Protein AF-A0A2E0BTC6-F1 (afdb_monomer)

Structure (mmCIF, N/CA/C/O backbone):
data_AF-A0A2E0BTC6-F1
#
_entry.id   AF-A0A2E0BTC6-F1
#
loop_
_atom_site.group_PDB
_atom_site.id
_atom_site.type_symbol
_atom_site.label_atom_id
_atom_site.label_alt_id
_atom_site.label_comp_id
_atom_site.label_asym_id
_atom_site.label_entity_id
_atom_site.label_seq_id
_atom_site.pdbx_PDB_ins_code
_atom_site.Cartn_x
_atom_site.Cartn_y
_atom_site.Cartn_z
_atom_site.occupancy
_atom_site.B_iso_or_equiv
_atom_site.auth_seq_id
_atom_site.auth_comp_id
_atom_site.auth_asym_id
_atom_site.auth_atom_id
_atom_site.pdbx_PDB_model_num
ATOM 1 N N . GLY A 1 1 ? 18.845 6.637 -4.103 1.00 90.00 1 GLY A N 1
ATOM 2 C CA . GLY A 1 1 ? 18.199 6.747 -2.781 1.00 90.00 1 GLY A CA 1
ATOM 3 C C . GLY A 1 1 ? 16.803 6.181 -2.890 1.00 90.00 1 GLY A C 1
ATOM 4 O O . GLY A 1 1 ? 16.571 5.356 -3.768 1.00 90.00 1 GLY A O 1
ATOM 5 N N . GLY A 1 2 ? 15.877 6.631 -2.054 1.00 92.19 2 GLY A N 1
ATOM 6 C CA . GLY A 1 2 ? 14.457 6.337 -2.220 1.00 92.19 2 GLY A CA 1
ATOM 7 C C . GLY A 1 2 ? 13.602 7.537 -1.851 1.00 92.19 2 GLY A C 1
ATOM 8 O O . GLY A 1 2 ? 14.108 8.525 -1.318 1.00 92.19 2 GLY A O 1
ATOM 9 N N . ASN A 1 3 ? 12.318 7.461 -2.175 1.00 94.25 3 ASN A N 1
ATOM 10 C CA . ASN A 1 3 ? 11.337 8.439 -1.723 1.00 94.25 3 ASN A CA 1
ATOM 11 C C . ASN A 1 3 ? 11.086 8.293 -0.199 1.00 94.25 3 ASN A C 1
ATOM 13 O O . ASN A 1 3 ? 11.520 7.304 0.390 1.00 94.25 3 ASN A O 1
ATOM 17 N N . PRO A 1 4 ? 10.373 9.230 0.457 1.00 94.19 4 PRO A N 1
ATOM 18 C CA . PRO A 1 4 ? 10.188 9.211 1.914 1.00 94.19 4 PRO A CA 1
ATOM 19 C C . PRO A 1 4 ? 9.576 7.925 2.484 1.00 94.19 4 PRO A C 1
ATOM 21 O O . PRO A 1 4 ? 9.898 7.542 3.603 1.00 94.19 4 PRO A O 1
ATOM 24 N N . CYS A 1 5 ? 8.712 7.255 1.719 1.00 93.69 5 CYS A N 1
ATOM 25 C CA . CYS A 1 5 ? 8.085 5.996 2.121 1.00 93.69 5 CYS A CA 1
ATOM 26 C C . CYS A 1 5 ? 8.913 4.758 1.718 1.00 93.69 5 CYS A C 1
ATOM 28 O O . CYS A 1 5 ? 8.607 3.659 2.171 1.00 93.69 5 CYS A O 1
ATOM 30 N N . LEU A 1 6 ? 9.995 4.934 0.953 1.00 94.25 6 LEU A N 1
ATOM 31 C CA . LEU A 1 6 ? 10.968 3.909 0.563 1.00 94.25 6 LEU A CA 1
ATOM 32 C C . LEU A 1 6 ? 10.426 2.772 -0.335 1.00 94.25 6 LEU A C 1
ATOM 34 O O . LEU A 1 6 ? 11.062 1.734 -0.456 1.00 94.25 6 LEU A O 1
ATOM 38 N N . GLU A 1 7 ? 9.299 2.957 -1.026 1.00 95.25 7 GLU A N 1
ATOM 39 C CA . GLU A 1 7 ? 8.738 1.997 -1.997 1.00 95.25 7 GLU A CA 1
ATOM 40 C C . GLU A 1 7 ? 9.321 2.123 -3.418 1.00 95.25 7 GLU A C 1
ATOM 42 O O . GLU A 1 7 ? 9.131 1.230 -4.251 1.00 95.25 7 GLU A O 1
ATOM 47 N N . GLN A 1 8 ? 10.036 3.215 -3.725 1.00 96.38 8 GLN A N 1
ATOM 48 C CA . GLN A 1 8 ? 10.730 3.401 -5.003 1.00 96.38 8 GLN A CA 1
ATOM 49 C C . GLN A 1 8 ? 12.216 3.697 -4.831 1.00 96.38 8 GLN A C 1
ATOM 51 O O . GLN A 1 8 ? 12.627 4.523 -4.018 1.00 96.38 8 GLN A O 1
ATOM 56 N N . SER A 1 9 ? 13.054 3.008 -5.610 1.00 96.00 9 SER A N 1
ATOM 57 C CA . SER A 1 9 ? 14.480 3.327 -5.729 1.00 96.00 9 SER A CA 1
ATOM 58 C C . SER A 1 9 ? 14.645 4.451 -6.741 1.00 96.00 9 SER A C 1
ATOM 60 O O . SER A 1 9 ? 14.507 4.214 -7.936 1.00 96.00 9 SER A O 1
ATOM 62 N N . LEU A 1 10 ? 14.941 5.656 -6.261 1.00 96.50 10 LEU A N 1
ATOM 63 C CA . LEU A 1 10 ? 14.961 6.861 -7.084 1.00 96.50 10 LEU A CA 1
ATOM 64 C C . LEU A 1 10 ? 16.371 7.419 -7.265 1.00 96.50 10 LEU A C 1
ATOM 66 O O . LEU A 1 10 ? 17.206 7.410 -6.344 1.00 96.50 10 LEU A O 1
ATOM 70 N N . GLU A 1 11 ? 16.607 7.943 -8.461 1.00 95.31 11 GLU A N 1
ATOM 71 C CA . GLU A 1 11 ? 17.716 8.843 -8.748 1.00 95.31 11 GLU A CA 1
ATOM 72 C C . GLU A 1 11 ? 17.445 10.257 -8.225 1.00 95.31 11 GLU A C 1
ATOM 74 O O . GLU A 1 11 ? 16.318 10.631 -7.898 1.00 95.31 11 GLU A O 1
ATOM 79 N N . SER A 1 12 ? 18.502 11.067 -8.140 1.00 95.56 12 SER A N 1
ATOM 80 C CA . SER A 1 12 ? 18.344 12.481 -7.802 1.00 95.56 12 SER A CA 1
ATOM 81 C C . SER A 1 12 ? 17.411 13.153 -8.810 1.00 95.56 12 SER A C 1
ATOM 83 O O . SER A 1 12 ? 17.584 12.972 -10.014 1.00 95.56 12 SER A O 1
ATOM 85 N N . TYR A 1 13 ? 16.466 13.954 -8.313 1.00 94.75 13 TYR A N 1
ATOM 86 C CA . TYR A 1 13 ? 15.448 14.665 -9.103 1.00 94.75 13 TYR A CA 1
ATOM 87 C C . TYR A 1 13 ? 14.409 13.781 -9.811 1.00 94.75 13 TYR A C 1
ATOM 89 O O . TYR A 1 13 ? 13.564 14.318 -10.529 1.00 94.75 13 TYR A O 1
ATOM 97 N N . GLU A 1 14 ? 14.428 12.460 -9.610 1.00 96.75 14 GLU A N 1
ATOM 98 C CA . GLU A 1 14 ? 13.389 11.561 -10.117 1.00 96.75 14 GLU A CA 1
ATOM 99 C C . GLU A 1 14 ? 12.118 11.673 -9.264 1.00 96.75 14 GLU A C 1
ATOM 101 O O . GLU A 1 14 ? 12.188 11.785 -8.038 1.00 96.75 14 GLU A O 1
ATOM 106 N N . LEU A 1 15 ? 10.951 11.642 -9.910 1.00 95.12 15 LEU A N 1
ATOM 107 C CA . LEU A 1 15 ? 9.665 11.656 -9.220 1.00 95.12 15 LEU A CA 1
ATOM 108 C C . LEU A 1 15 ? 9.116 10.245 -9.066 1.00 95.12 15 LEU A C 1
ATOM 110 O O . LEU A 1 15 ? 9.275 9.393 -9.937 1.00 95.12 15 LEU A O 1
ATOM 114 N N . CYS A 1 16 ? 8.416 10.036 -7.956 1.00 94.69 16 CYS A N 1
ATOM 115 C CA . CYS A 1 16 ? 7.669 8.815 -7.725 1.00 94.69 16 CYS A CA 1
ATOM 116 C C . CYS A 1 16 ? 6.400 8.806 -8.593 1.00 94.69 16 CYS A C 1
ATOM 118 O O . CYS A 1 16 ? 5.655 9.788 -8.605 1.00 94.69 16 CYS A O 1
ATOM 120 N N . CYS A 1 17 ? 6.139 7.703 -9.296 1.00 96.50 17 CYS A N 1
ATOM 121 C CA . CYS A 1 17 ? 4.907 7.493 -10.062 1.00 96.50 17 CYS A CA 1
ATOM 122 C C . CYS A 1 17 ? 4.292 6.158 -9.650 1.00 96.50 17 CYS A C 1
ATOM 124 O O . CYS A 1 17 ? 4.893 5.108 -9.877 1.00 96.50 17 CYS A O 1
ATOM 126 N N . LEU A 1 18 ? 3.125 6.203 -9.008 1.00 95.81 18 LEU A N 1
ATOM 127 C CA . LEU A 1 18 ? 2.490 5.042 -8.395 1.00 95.81 18 LEU A CA 1
ATOM 128 C C . LEU A 1 18 ? 1.057 4.883 -8.872 1.00 95.81 18 LEU A C 1
ATOM 130 O O . LEU A 1 18 ? 0.331 5.860 -9.053 1.00 95.81 18 LEU A O 1
ATOM 134 N N . VAL A 1 19 ? 0.650 3.629 -8.966 1.00 96.31 19 VAL A N 1
ATOM 135 C CA . VAL A 1 19 ? -0.739 3.201 -9.090 1.00 96.31 19 VAL A CA 1
ATOM 136 C C . VAL A 1 19 ? -0.936 2.034 -8.136 1.00 96.31 19 VAL A C 1
ATOM 138 O O . VAL A 1 19 ? 0.015 1.316 -7.843 1.00 96.31 19 VAL A O 1
ATOM 141 N N . GLU A 1 20 ? -2.133 1.864 -7.602 1.00 95.94 20 GLU A N 1
ATOM 142 C CA . GLU A 1 20 ? -2.401 0.861 -6.579 1.00 95.94 20 GLU A CA 1
ATOM 143 C C . GLU A 1 20 ? -3.497 -0.091 -7.031 1.00 95.94 20 GLU A C 1
ATOM 145 O O . GLU A 1 20 ? -4.479 0.326 -7.642 1.00 95.94 20 GLU A O 1
ATOM 150 N N . THR A 1 21 ? -3.293 -1.374 -6.752 1.00 97.25 21 THR A N 1
ATOM 151 C CA . THR A 1 21 ? -4.174 -2.467 -7.154 1.00 97.25 21 THR A CA 1
ATOM 152 C C . THR A 1 21 ? -4.469 -3.365 -5.956 1.00 97.25 21 THR A C 1
ATOM 154 O O . THR A 1 21 ? -3.660 -3.475 -5.032 1.00 97.25 21 THR A O 1
ATOM 157 N N . PHE A 1 22 ? -5.645 -3.989 -5.970 1.00 97.62 22 PHE A N 1
ATOM 158 C CA . PHE A 1 22 ? -6.189 -4.755 -4.848 1.00 97.62 22 PHE A CA 1
ATOM 159 C C . PHE A 1 22 ? -6.549 -6.166 -5.330 1.00 97.62 22 PHE A C 1
ATOM 161 O O . PHE A 1 22 ? -7.704 -6.395 -5.685 1.00 97.62 22 PHE A O 1
ATOM 168 N N . PRO A 1 23 ? -5.580 -7.096 -5.428 1.00 97.50 23 PRO A N 1
ATOM 169 C CA . PRO A 1 23 ? -5.811 -8.429 -5.987 1.00 97.50 23 PRO A CA 1
ATOM 170 C C . PRO A 1 23 ? -6.948 -9.195 -5.296 1.00 97.50 23 PRO A C 1
ATOM 172 O O . PRO A 1 23 ? -7.698 -9.877 -5.977 1.00 97.50 23 PRO A O 1
ATOM 175 N N . ASP A 1 24 ? -7.155 -9.018 -3.986 1.00 96.44 24 ASP A N 1
ATOM 176 C CA . ASP A 1 24 ? -8.218 -9.727 -3.247 1.00 96.44 24 ASP A CA 1
ATOM 177 C C . ASP A 1 24 ? -9.636 -9.347 -3.708 1.00 96.44 24 ASP A C 1
ATOM 179 O O . ASP A 1 24 ? -10.566 -10.137 -3.589 1.00 96.44 24 ASP A O 1
ATOM 183 N N . ASN A 1 25 ? -9.791 -8.167 -4.316 1.00 96.12 25 ASN A N 1
ATOM 184 C CA . ASN A 1 25 ? -11.068 -7.667 -4.826 1.00 96.12 25 ASN A CA 1
ATOM 185 C C . ASN A 1 25 ? -11.400 -8.174 -6.246 1.00 96.12 25 ASN A C 1
ATOM 187 O O . ASN A 1 25 ? -12.263 -7.591 -6.901 1.00 96.12 25 ASN A O 1
ATOM 191 N N . HIS A 1 26 ? -10.698 -9.195 -6.744 1.00 97.88 26 HIS A N 1
ATOM 192 C CA . HIS A 1 26 ? -10.924 -9.783 -8.068 1.00 97.88 26 HIS A CA 1
ATOM 193 C C . HIS A 1 26 ? -11.383 -11.234 -7.930 1.00 97.88 26 HIS A C 1
ATOM 195 O O . HIS A 1 26 ? -10.970 -11.936 -7.004 1.00 97.88 26 HIS A O 1
ATOM 201 N N . ASP A 1 27 ? -12.221 -11.688 -8.862 1.00 96.81 27 ASP A N 1
ATOM 202 C CA . ASP A 1 27 ? -12.766 -13.051 -8.854 1.00 96.81 27 ASP A CA 1
ATOM 203 C C . ASP A 1 27 ? -11.679 -14.090 -9.180 1.00 96.81 27 ASP A C 1
ATOM 205 O O . ASP A 1 27 ? -11.526 -15.095 -8.476 1.00 96.81 27 ASP A O 1
ATOM 209 N N . ASP A 1 28 ? -10.873 -13.808 -10.203 1.00 98.19 28 ASP A N 1
ATOM 210 C CA . ASP A 1 28 ? -9.787 -14.651 -10.696 1.00 98.19 28 ASP A CA 1
ATOM 211 C C . ASP A 1 28 ? -8.608 -13.816 -11.235 1.00 98.19 28 ASP A C 1
ATOM 213 O O . ASP A 1 28 ? -8.639 -12.580 -11.274 1.00 98.19 28 ASP A O 1
ATOM 217 N N . PHE A 1 29 ? -7.540 -14.508 -11.643 1.00 98.56 29 PHE A N 1
ATOM 218 C CA . PHE A 1 29 ? -6.340 -13.860 -12.162 1.00 98.56 29 PHE A CA 1
ATOM 219 C C . PHE A 1 29 ? -6.582 -13.138 -13.496 1.00 98.56 29 PHE A C 1
ATOM 221 O O . PHE A 1 29 ? -5.939 -12.125 -13.757 1.00 98.56 29 PHE A O 1
ATOM 228 N N . GLU A 1 30 ? -7.503 -13.604 -14.345 1.00 98.56 30 GLU A N 1
ATOM 229 C CA . GLU A 1 30 ? -7.778 -12.956 -15.635 1.00 98.56 30 GLU A CA 1
ATOM 230 C C . GLU A 1 30 ? -8.424 -11.580 -15.434 1.00 98.56 30 GLU A C 1
ATOM 232 O O . GLU A 1 30 ? -8.095 -10.614 -16.136 1.00 98.56 30 GLU A O 1
ATOM 237 N N . ASP A 1 31 ? -9.318 -11.468 -14.451 1.00 98.56 31 ASP A N 1
ATOM 238 C CA . ASP A 1 31 ? -9.889 -10.192 -14.040 1.00 98.56 31 ASP A CA 1
ATOM 239 C C . ASP A 1 31 ? -8.825 -9.273 -13.421 1.00 98.56 31 ASP A C 1
ATOM 241 O O . ASP A 1 31 ? -8.723 -8.097 -13.789 1.00 98.56 31 ASP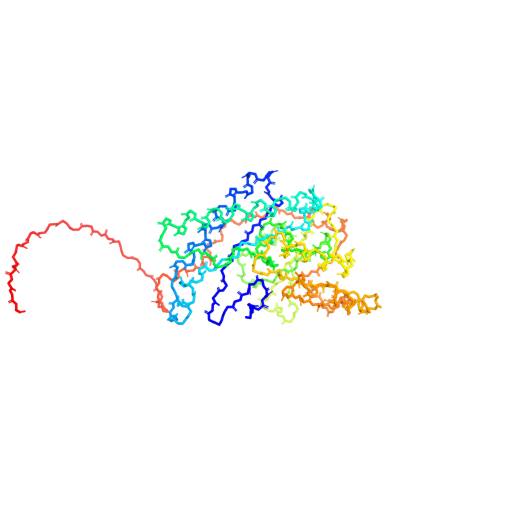 A O 1
ATOM 245 N N . TYR A 1 32 ? -7.941 -9.816 -12.579 1.00 98.62 32 TYR A N 1
ATOM 246 C CA . TYR A 1 32 ? -6.819 -9.054 -12.029 1.00 98.62 32 TYR A CA 1
ATOM 247 C C . TYR A 1 32 ? -5.842 -8.562 -13.110 1.00 98.62 32 TYR A C 1
ATOM 249 O O . TYR A 1 32 ? -5.489 -7.380 -13.139 1.00 98.62 32 TYR A O 1
ATOM 257 N N . ALA A 1 33 ? -5.465 -9.413 -14.065 1.00 98.69 33 ALA A N 1
ATOM 258 C CA . ALA A 1 33 ? -4.598 -9.065 -15.189 1.00 98.69 33 ALA A CA 1
ATOM 259 C C . ALA A 1 33 ? -5.198 -7.943 -16.056 1.00 98.69 33 ALA A C 1
ATOM 261 O O . ALA A 1 33 ? -4.481 -7.068 -16.558 1.00 98.69 33 ALA A O 1
ATOM 262 N N . ARG A 1 34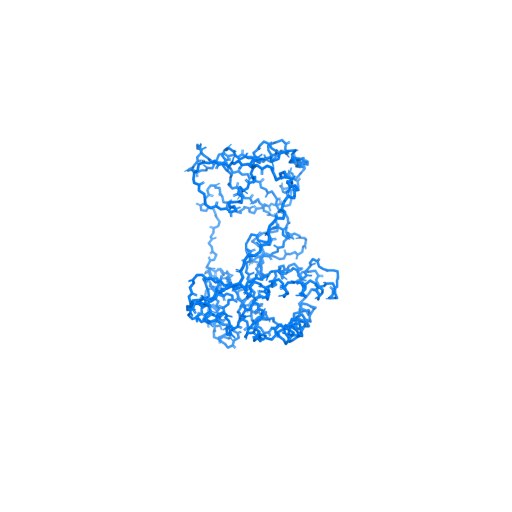 ? -6.530 -7.907 -16.193 1.00 98.44 34 ARG A N 1
ATOM 263 C CA . ARG A 1 34 ? -7.239 -6.807 -16.858 1.00 98.44 34 ARG A CA 1
ATOM 264 C C . ARG A 1 34 ? -7.080 -5.493 -16.094 1.00 98.44 34 ARG A C 1
ATOM 266 O O . ARG A 1 34 ? -6.807 -4.466 -16.718 1.00 98.44 34 ARG A O 1
ATOM 273 N N . THR A 1 35 ? -7.200 -5.514 -14.769 1.00 98.31 35 THR A N 1
ATOM 274 C CA . THR A 1 35 ? -6.923 -4.347 -13.918 1.00 98.31 35 THR A CA 1
ATOM 275 C C . THR A 1 35 ? -5.468 -3.900 -14.040 1.00 98.31 35 THR A C 1
ATOM 277 O O . THR A 1 35 ? -5.217 -2.705 -14.212 1.00 98.31 35 THR A O 1
ATOM 280 N N . LEU A 1 36 ? -4.511 -4.835 -14.042 1.00 98.62 36 LEU A N 1
ATOM 281 C CA . LEU A 1 36 ? -3.085 -4.534 -14.196 1.00 98.62 36 LEU A CA 1
ATOM 282 C C . LEU A 1 36 ? -2.782 -3.797 -15.500 1.00 98.62 36 LEU A C 1
ATOM 284 O O . LEU A 1 36 ? -2.031 -2.822 -15.483 1.00 98.62 36 LEU A O 1
ATOM 288 N N . LYS A 1 37 ? -3.422 -4.181 -16.611 1.00 98.12 37 LYS A N 1
ATOM 289 C CA . LYS A 1 37 ? -3.307 -3.457 -17.885 1.00 98.12 37 LYS A CA 1
ATOM 290 C C . LYS A 1 37 ? -3.665 -1.978 -17.735 1.00 98.12 37 LYS A C 1
ATOM 292 O O . LYS A 1 37 ? -2.928 -1.107 -18.197 1.00 98.12 37 LYS A O 1
ATOM 297 N N . TYR A 1 38 ? -4.810 -1.676 -17.126 1.00 98.19 38 TYR A N 1
ATOM 298 C CA . TYR A 1 38 ? -5.277 -0.294 -17.001 1.00 98.19 38 TYR A CA 1
ATOM 299 C C . TYR A 1 38 ? -4.491 0.493 -15.953 1.00 98.19 38 TYR A C 1
ATOM 301 O O . TYR A 1 38 ? -4.200 1.670 -16.173 1.00 98.19 38 TYR A O 1
ATOM 309 N N . ALA A 1 39 ? -4.083 -0.157 -14.861 1.00 98.00 39 ALA A N 1
ATOM 310 C CA . ALA A 1 39 ? -3.192 0.429 -13.870 1.00 98.00 39 ALA A CA 1
ATOM 311 C C . ALA A 1 39 ? -1.847 0.822 -14.506 1.00 98.00 39 ALA A C 1
ATOM 313 O O . ALA A 1 39 ? -1.414 1.971 -14.379 1.00 98.00 39 ALA A O 1
ATOM 314 N N . TYR A 1 40 ? -1.239 -0.096 -15.267 1.00 98.06 40 TYR A N 1
ATOM 315 C CA . TYR A 1 40 ? -0.045 0.163 -16.068 1.00 98.06 40 TYR A CA 1
ATOM 316 C C . TYR A 1 40 ? -0.259 1.347 -17.019 1.00 98.06 40 TYR A C 1
ATOM 318 O O . TYR A 1 40 ? 0.522 2.298 -16.995 1.00 98.06 40 TYR A O 1
ATOM 326 N N . LEU A 1 41 ? -1.332 1.329 -17.819 1.00 97.38 41 LEU A N 1
ATOM 327 C CA . LEU A 1 41 ? -1.604 2.376 -18.8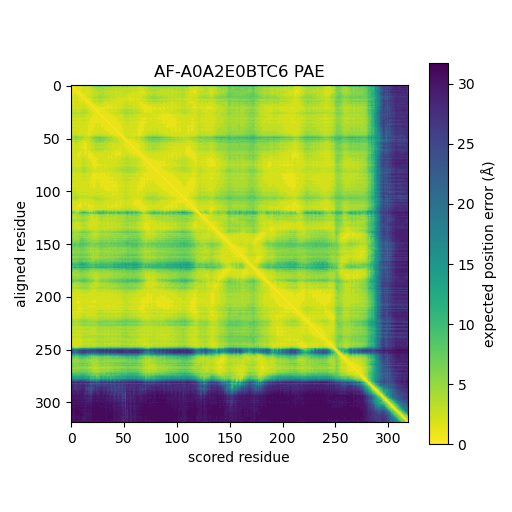08 1.00 97.38 41 LEU A CA 1
ATOM 328 C C . LEU A 1 41 ? -1.740 3.754 -18.168 1.00 97.38 41 LEU A C 1
ATOM 330 O O . LEU A 1 41 ? -1.190 4.728 -18.687 1.00 97.38 41 LEU A O 1
ATOM 334 N N . TYR A 1 42 ? -2.439 3.836 -17.035 1.00 97.81 42 TYR A N 1
ATOM 335 C CA . TYR A 1 42 ? -2.558 5.068 -16.269 1.00 97.81 42 TYR A CA 1
ATOM 336 C C . TYR A 1 42 ? -1.177 5.570 -15.833 1.00 97.81 42 TYR A C 1
ATOM 338 O O . TYR A 1 42 ? -0.797 6.696 -16.161 1.00 97.81 42 TYR A O 1
ATOM 346 N N . ALA A 1 43 ? -0.390 4.719 -15.170 1.00 97.44 43 ALA A N 1
ATOM 347 C CA . ALA A 1 43 ? 0.934 5.091 -14.683 1.00 97.44 43 ALA A CA 1
ATOM 348 C C . ALA A 1 43 ? 1.872 5.496 -15.831 1.00 97.44 43 ALA A C 1
ATOM 350 O O . ALA A 1 43 ? 2.503 6.552 -15.771 1.00 97.44 43 ALA A O 1
ATOM 351 N N . LYS A 1 44 ? 1.916 4.720 -16.922 1.00 97.06 44 LYS A N 1
ATOM 352 C CA . LYS A 1 44 ? 2.746 5.030 -18.091 1.00 97.06 44 LYS A CA 1
ATOM 353 C C . LYS A 1 44 ? 2.345 6.359 -18.721 1.00 97.06 44 LYS A C 1
ATOM 355 O O . LYS A 1 44 ? 3.222 7.163 -19.034 1.00 97.06 44 LYS A O 1
ATOM 360 N N . THR A 1 45 ? 1.047 6.632 -18.839 1.00 96.31 45 THR A N 1
ATOM 361 C CA . THR A 1 45 ? 0.540 7.908 -19.365 1.00 96.31 45 THR A CA 1
ATOM 362 C C . THR A 1 45 ? 0.984 9.085 -18.499 1.00 96.31 45 THR A C 1
ATOM 364 O O . THR A 1 45 ? 1.434 10.097 -19.035 1.00 96.31 45 THR A O 1
ATOM 367 N N . VAL A 1 46 ? 0.961 8.947 -17.167 1.00 96.44 46 VAL A N 1
ATOM 368 C CA . VAL A 1 46 ? 1.474 9.980 -16.247 1.00 96.44 46 VAL A CA 1
ATOM 369 C C . VAL A 1 46 ? 2.949 10.288 -16.524 1.00 96.44 46 VAL A C 1
ATOM 371 O O . VAL A 1 46 ? 3.341 11.455 -16.501 1.00 96.44 46 VAL A O 1
ATOM 374 N N . THR A 1 47 ? 3.765 9.286 -16.877 1.00 95.81 47 THR A N 1
ATOM 375 C CA . THR A 1 47 ? 5.180 9.526 -17.218 1.00 95.81 47 THR A CA 1
ATOM 376 C C . THR A 1 47 ? 5.373 10.397 -18.459 1.00 95.81 47 THR A C 1
ATOM 378 O O . THR A 1 47 ? 6.465 10.937 -18.629 1.00 95.81 47 THR A O 1
ATOM 381 N N . LEU A 1 48 ? 4.364 10.541 -19.330 1.00 94.19 48 LEU A N 1
ATOM 382 C CA . LEU A 1 48 ? 4.419 11.385 -20.532 1.00 94.19 48 LEU A CA 1
ATOM 383 C C . LEU A 1 48 ? 4.316 12.880 -20.211 1.00 94.19 48 LEU A C 1
ATOM 385 O O . LEU A 1 48 ? 4.731 13.709 -21.025 1.00 94.19 48 LEU A O 1
ATOM 389 N N . GLY A 1 49 ? 3.800 13.212 -19.025 1.00 93.06 49 GLY A N 1
ATOM 390 C CA . GLY A 1 49 ? 3.731 14.574 -18.521 1.00 93.06 49 GLY A CA 1
ATOM 391 C C . GLY A 1 49 ? 5.111 15.205 -18.329 1.00 93.06 49 GLY A C 1
ATOM 392 O O . GLY A 1 49 ? 6.134 14.530 -18.198 1.00 93.06 49 GLY A O 1
ATOM 393 N N . ARG A 1 50 ? 5.140 16.539 -18.306 1.00 91.75 50 ARG A N 1
ATOM 394 C CA . ARG A 1 50 ? 6.340 17.325 -18.005 1.00 91.75 50 ARG A CA 1
ATOM 395 C C . ARG A 1 50 ? 6.090 18.195 -16.788 1.00 91.75 50 ARG A C 1
ATOM 397 O O . ARG A 1 50 ? 4.992 18.696 -16.582 1.00 91.75 50 ARG A O 1
ATOM 404 N N . THR A 1 51 ? 7.143 18.401 -16.020 1.00 92.81 51 THR A N 1
ATOM 405 C CA . THR A 1 51 ? 7.190 19.366 -14.924 1.00 92.81 51 THR A CA 1
ATOM 406 C C . THR A 1 51 ? 7.806 20.681 -15.398 1.00 92.81 51 THR A C 1
ATOM 408 O O . THR A 1 51 ? 8.334 20.769 -16.510 1.00 92.81 51 THR A O 1
ATOM 411 N N . HIS A 1 52 ? 7.818 21.694 -14.535 1.00 95.06 52 HIS A N 1
ATOM 412 C CA . HIS A 1 52 ? 8.535 22.948 -14.787 1.00 95.06 52 HIS A CA 1
ATOM 413 C C . HIS A 1 52 ? 10.064 22.826 -14.622 1.00 95.06 52 HIS A C 1
ATOM 415 O O . HIS A 1 52 ? 10.790 23.750 -14.980 1.00 95.06 52 HIS A O 1
ATOM 421 N N . TRP A 1 53 ? 10.569 21.694 -14.114 1.00 96.94 53 TRP A N 1
ATOM 422 C CA . TRP A 1 53 ? 11.982 21.499 -13.783 1.00 96.94 53 TRP A CA 1
ATOM 423 C C . TRP A 1 53 ? 12.690 20.652 -14.843 1.00 96.94 53 TRP A C 1
ATOM 425 O O . TRP A 1 53 ? 12.381 19.474 -15.042 1.00 96.94 53 TRP A O 1
ATOM 435 N N . SER A 1 54 ? 13.676 21.239 -15.522 1.00 96.56 54 SER A N 1
ATOM 436 C CA . SER A 1 54 ? 14.430 20.574 -16.593 1.00 96.56 54 SER A CA 1
ATOM 437 C C . SER A 1 54 ? 15.194 19.338 -16.109 1.00 96.56 54 SER A C 1
ATOM 439 O O . SER A 1 54 ? 15.182 18.316 -16.797 1.00 96.56 54 SER A O 1
ATOM 441 N N . ASP A 1 55 ? 15.807 19.400 -14.924 1.00 96.50 55 ASP A N 1
ATOM 442 C CA . ASP A 1 55 ? 16.577 18.288 -14.355 1.00 96.50 55 ASP A CA 1
ATOM 443 C C . ASP A 1 55 ? 15.699 17.068 -14.066 1.00 96.50 55 ASP A C 1
ATOM 445 O O . ASP A 1 55 ? 16.044 15.952 -14.462 1.00 96.50 55 ASP A O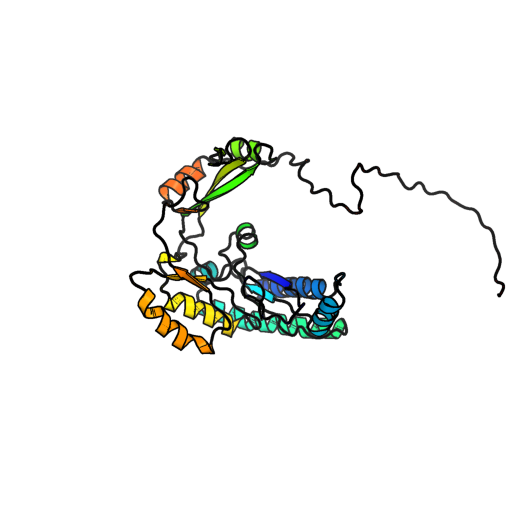 1
ATOM 449 N N . THR A 1 56 ? 14.526 17.287 -13.468 1.00 96.88 56 THR A N 1
ATOM 450 C CA . THR A 1 56 ? 13.519 16.242 -13.256 1.00 96.88 56 THR A CA 1
ATOM 451 C C . THR A 1 56 ? 13.031 15.673 -14.579 1.00 96.88 56 THR A C 1
ATOM 453 O O . THR A 1 56 ? 13.035 14.456 -14.764 1.00 96.88 56 THR A O 1
ATOM 456 N N . ASN A 1 57 ? 12.672 16.532 -15.538 1.00 96.88 57 ASN A N 1
ATOM 457 C CA . ASN A 1 57 ? 12.198 16.082 -16.846 1.00 96.88 57 ASN A CA 1
ATOM 458 C C . ASN A 1 57 ? 13.236 15.208 -17.559 1.00 96.88 57 ASN A C 1
ATOM 460 O O . ASN A 1 57 ? 12.872 14.199 -18.152 1.00 96.88 57 ASN A O 1
ATOM 464 N N . ARG A 1 58 ? 14.530 15.543 -17.471 1.00 96.50 58 ARG A N 1
ATOM 465 C CA . ARG A 1 58 ? 15.607 14.742 -18.069 1.00 96.50 58 ARG A CA 1
ATOM 466 C C . ARG A 1 58 ? 15.630 13.315 -17.518 1.00 96.50 58 ARG A C 1
ATOM 468 O O . ARG A 1 58 ? 15.740 12.369 -18.295 1.00 96.50 58 ARG A O 1
ATOM 475 N N . VAL A 1 59 ? 15.523 13.162 -16.198 1.00 97.00 59 VAL A N 1
ATOM 476 C CA . VAL A 1 59 ? 15.530 11.843 -15.545 1.00 97.00 59 VAL A CA 1
ATOM 477 C C . VAL A 1 59 ? 14.243 11.079 -15.860 1.00 97.00 59 VAL A C 1
ATOM 479 O O . VAL A 1 59 ? 14.310 9.925 -16.277 1.00 97.00 59 VAL A O 1
ATOM 482 N N . MET A 1 60 ? 13.085 11.738 -15.768 1.00 96.75 60 MET A N 1
ATOM 483 C CA . MET A 1 60 ? 11.780 11.136 -16.066 1.00 96.75 60 MET A CA 1
ATOM 484 C C . MET A 1 60 ? 11.672 10.653 -17.519 1.00 96.75 60 MET A C 1
ATOM 486 O O . MET A 1 60 ? 11.188 9.548 -17.755 1.00 96.75 60 MET A O 1
ATOM 490 N N . LEU A 1 61 ? 12.167 11.430 -18.492 1.00 96.25 61 LEU A N 1
ATOM 491 C CA . LEU A 1 61 ? 12.163 11.055 -19.912 1.00 96.25 61 LEU A CA 1
ATOM 492 C C . LEU A 1 61 ? 13.025 9.820 -20.198 1.00 96.25 61 LEU A C 1
ATOM 494 O O . LEU A 1 61 ? 12.655 9.020 -21.057 1.00 96.25 61 LEU A O 1
ATOM 498 N N . ARG A 1 62 ? 14.156 9.680 -19.494 1.00 96.75 62 ARG A N 1
ATOM 499 C CA . ARG A 1 62 ? 15.079 8.546 -19.638 1.00 96.75 62 ARG A CA 1
ATOM 500 C C . ARG A 1 62 ? 14.542 7.290 -18.957 1.00 96.75 62 ARG A C 1
ATOM 502 O O . ARG A 1 62 ? 14.600 6.219 -19.544 1.00 96.75 62 ARG A O 1
ATOM 509 N N . ASN A 1 63 ? 14.063 7.424 -17.722 1.00 97.62 63 ASN A N 1
ATOM 510 C CA . ASN A 1 63 ? 13.747 6.282 -16.869 1.00 97.62 63 ASN A CA 1
ATOM 511 C C . ASN A 1 63 ? 12.318 5.778 -17.059 1.00 97.62 63 ASN A C 1
ATOM 513 O O . ASN A 1 63 ? 12.085 4.583 -16.906 1.00 97.62 63 ASN A O 1
ATOM 517 N N . ARG A 1 64 ? 11.360 6.680 -17.324 1.00 97.56 64 ARG A N 1
ATOM 518 C CA . ARG A 1 64 ? 9.919 6.377 -17.428 1.00 97.56 64 ARG A CA 1
ATOM 519 C C . ARG A 1 64 ? 9.420 5.451 -16.311 1.00 97.56 64 ARG A C 1
ATOM 521 O O . ARG A 1 64 ? 8.553 4.617 -16.544 1.00 97.56 64 ARG A O 1
ATOM 528 N N . ARG A 1 65 ? 10.002 5.554 -15.112 1.00 98.19 65 ARG A N 1
ATOM 529 C CA . ARG A 1 65 ? 9.730 4.656 -13.988 1.00 98.19 65 ARG A CA 1
ATOM 530 C C . ARG A 1 65 ? 8.260 4.722 -13.604 1.00 98.19 65 ARG A C 1
ATOM 532 O O . ARG A 1 65 ? 7.699 5.810 -13.491 1.00 98.19 65 ARG A O 1
ATOM 539 N N . ILE A 1 66 ? 7.691 3.559 -13.328 1.00 98.19 66 ILE A N 1
ATOM 540 C CA . ILE A 1 66 ? 6.391 3.427 -12.679 1.00 98.19 66 ILE A CA 1
ATOM 541 C C . ILE A 1 66 ? 6.529 2.493 -11.468 1.00 98.19 66 ILE A C 1
ATOM 543 O O . ILE A 1 66 ? 7.559 1.844 -11.264 1.00 98.19 66 ILE A O 1
ATOM 547 N N . GLY A 1 67 ? 5.493 2.450 -10.640 1.00 97.88 67 GLY A N 1
ATOM 548 C CA . GLY A 1 67 ? 5.369 1.504 -9.541 1.00 97.88 67 GLY A CA 1
ATOM 549 C C . GLY A 1 67 ? 3.920 1.096 -9.371 1.00 97.88 67 GLY A C 1
ATOM 550 O O . GLY A 1 67 ? 3.159 1.752 -8.661 1.00 97.88 67 GLY A O 1
ATOM 551 N N . CYS A 1 68 ? 3.548 0.008 -10.031 1.00 97.88 68 CYS A N 1
ATOM 552 C CA . CYS A 1 68 ? 2.293 -0.674 -9.782 1.00 97.88 68 CYS A CA 1
ATOM 553 C C . CYS A 1 68 ? 2.380 -1.384 -8.429 1.00 97.88 68 CYS A C 1
ATOM 555 O O . CYS A 1 68 ? 3.213 -2.270 -8.224 1.00 97.88 68 CYS A O 1
ATOM 557 N N . SER A 1 69 ? 1.567 -0.928 -7.483 1.00 97.69 69 SER A N 1
ATOM 558 C CA . SER A 1 69 ? 1.517 -1.416 -6.112 1.00 97.69 69 SER A CA 1
ATOM 559 C C . SER A 1 69 ? 0.427 -2.455 -5.929 1.00 97.69 69 SER A C 1
ATOM 561 O O . SER A 1 69 ? -0.647 -2.345 -6.521 1.00 97.69 69 SER A O 1
ATOM 563 N N . VAL A 1 70 ? 0.691 -3.415 -5.047 1.00 97.38 70 VAL A N 1
ATOM 564 C CA . VAL A 1 70 ? -0.311 -4.339 -4.508 1.00 97.38 70 VAL A CA 1
ATOM 565 C C . VAL A 1 70 ? -0.614 -3.994 -3.054 1.00 97.38 70 VAL A C 1
ATOM 567 O O . VAL A 1 70 ? 0.300 -3.748 -2.264 1.00 97.38 70 VAL A O 1
ATOM 570 N N . SER A 1 71 ? -1.900 -3.965 -2.727 1.00 97.00 71 SER A N 1
ATOM 571 C CA . SER A 1 71 ? -2.453 -3.776 -1.382 1.00 97.00 71 SER A CA 1
ATOM 572 C C . SER A 1 71 ? -3.520 -4.834 -1.107 1.00 97.00 71 SER A C 1
ATOM 574 O O . SER A 1 71 ? -3.902 -5.584 -1.999 1.00 97.00 71 SER A O 1
ATOM 576 N N . GLY A 1 72 ? -3.993 -4.943 0.132 1.00 96.25 72 GLY A N 1
ATOM 577 C CA . GLY A 1 72 ? -4.908 -6.020 0.520 1.00 96.25 72 GLY A CA 1
ATOM 578 C C . GLY A 1 72 ? -4.210 -7.373 0.683 1.00 96.25 72 GLY A C 1
ATOM 579 O O . GLY A 1 72 ? -4.865 -8.406 0.636 1.00 96.25 72 GLY A O 1
ATOM 580 N N . VAL A 1 73 ? -2.883 -7.401 0.864 1.00 97.50 73 VAL A N 1
ATOM 581 C CA . VAL A 1 73 ? -2.111 -8.658 0.924 1.00 97.50 73 VAL A CA 1
ATOM 582 C C . VAL A 1 73 ? -2.535 -9.534 2.104 1.00 97.50 73 VAL A C 1
ATOM 584 O O . VAL A 1 73 ? -2.612 -10.749 1.955 1.00 97.50 73 VAL A O 1
ATOM 587 N N . ALA A 1 74 ? -2.828 -8.943 3.267 1.00 96.56 74 ALA A N 1
ATOM 588 C CA . ALA A 1 74 ? -3.285 -9.707 4.427 1.00 96.56 74 ALA A CA 1
ATOM 589 C C . ALA A 1 74 ? -4.639 -10.382 4.153 1.00 96.56 74 ALA A C 1
ATOM 591 O O . ALA A 1 74 ? -4.801 -11.561 4.454 1.00 96.56 74 ALA A O 1
ATOM 592 N N . GLN A 1 75 ? -5.573 -9.665 3.518 1.00 96.38 75 GLN A N 1
ATOM 593 C CA . GLN A 1 75 ? -6.861 -10.224 3.095 1.00 96.38 75 GLN A CA 1
ATOM 594 C C . GLN A 1 75 ? -6.673 -11.342 2.067 1.00 96.38 75 GLN A C 1
ATOM 596 O O . GLN A 1 75 ? -7.175 -12.443 2.275 1.00 96.38 75 GLN A O 1
ATOM 601 N N . PHE A 1 76 ? -5.851 -11.109 1.039 1.00 97.81 76 PHE A N 1
ATOM 602 C CA . PHE A 1 76 ? -5.561 -12.114 0.018 1.00 97.81 76 PHE A CA 1
ATOM 603 C C . PHE A 1 76 ? -5.006 -13.404 0.632 1.00 97.81 76 PHE A C 1
ATOM 605 O O . PHE A 1 76 ? -5.475 -14.499 0.332 1.00 97.81 76 PHE A O 1
ATOM 612 N N . ILE A 1 77 ? -4.018 -13.295 1.528 1.00 97.88 77 ILE A N 1
ATOM 613 C CA . ILE A 1 77 ? -3.431 -14.465 2.196 1.00 97.88 77 ILE A CA 1
ATOM 614 C C . ILE A 1 77 ? -4.480 -15.186 3.047 1.00 97.88 77 ILE A C 1
ATOM 616 O O . ILE A 1 77 ? -4.501 -16.415 3.053 1.00 97.88 77 ILE A O 1
ATOM 620 N N . THR A 1 78 ? -5.353 -14.457 3.743 1.00 96.75 78 THR A N 1
ATOM 621 C CA . THR A 1 78 ? -6.436 -15.055 4.534 1.00 96.75 78 THR A CA 1
ATOM 622 C C . THR A 1 78 ? -7.452 -15.796 3.660 1.00 96.75 78 THR A C 1
ATOM 624 O O . THR A 1 78 ? -7.862 -16.895 4.027 1.00 96.75 78 THR A O 1
ATOM 627 N N . HIS A 1 79 ? -7.862 -15.228 2.524 1.00 96.69 79 HIS A N 1
ATOM 628 C CA . HIS A 1 79 ? -8.930 -15.791 1.691 1.00 96.69 79 HIS A CA 1
ATOM 629 C C . HIS A 1 79 ? -8.446 -16.869 0.711 1.00 96.69 79 HIS A C 1
ATOM 631 O O . HIS A 1 79 ? -9.155 -17.848 0.481 1.00 96.69 79 HIS A O 1
ATOM 637 N N . ARG A 1 80 ? -7.254 -16.691 0.132 1.00 97.31 80 ARG A N 1
ATOM 638 C CA . ARG A 1 80 ? -6.727 -17.491 -0.993 1.00 97.31 80 ARG A CA 1
ATOM 639 C C . ARG A 1 80 ? -5.407 -18.196 -0.680 1.00 97.31 80 ARG A C 1
ATOM 641 O O . ARG A 1 80 ? -5.080 -19.220 -1.271 1.00 97.31 80 ARG A O 1
ATOM 648 N N . GLY A 1 81 ? -4.658 -17.700 0.302 1.00 97.75 81 GLY A N 1
ATOM 649 C CA . GLY A 1 81 ? -3.399 -18.301 0.736 1.00 97.75 81 GLY A CA 1
ATOM 650 C C . GLY A 1 81 ? -2.158 -17.740 0.041 1.00 97.75 81 GLY A C 1
ATOM 651 O O . GLY A 1 81 ? -2.209 -16.995 -0.937 1.00 97.75 81 GLY A O 1
ATOM 652 N N . LEU A 1 82 ? -0.996 -18.093 0.597 1.00 97.88 82 LEU A N 1
ATOM 653 C CA . LEU A 1 82 ? 0.297 -17.548 0.177 1.00 97.88 82 LEU A CA 1
ATOM 654 C C . LEU A 1 82 ? 0.768 -18.083 -1.185 1.00 97.88 82 LEU A C 1
ATOM 656 O O . LEU A 1 82 ? 1.447 -17.367 -1.920 1.00 97.88 82 LEU A O 1
ATOM 660 N N . ASP A 1 83 ? 0.430 -19.330 -1.521 1.00 98.44 83 ASP A N 1
ATOM 661 C CA . ASP A 1 83 ? 0.850 -19.941 -2.786 1.00 98.44 83 ASP A CA 1
ATOM 662 C C . ASP A 1 83 ? 0.135 -19.330 -3.992 1.00 98.44 83 ASP A C 1
ATOM 664 O O . ASP A 1 83 ? 0.806 -18.978 -4.959 1.00 98.44 83 ASP A O 1
ATOM 668 N N . GLU A 1 84 ? -1.178 -19.106 -3.908 1.00 98.69 84 GLU A N 1
ATOM 669 C CA . GLU A 1 84 ? -1.922 -18.408 -4.963 1.00 98.69 84 GLU A CA 1
ATOM 670 C C . GLU A 1 84 ? -1.440 -16.956 -5.099 1.00 98.69 84 GLU A C 1
ATOM 672 O O . GLU A 1 84 ? -1.240 -16.472 -6.211 1.00 98.69 84 GLU A O 1
ATOM 677 N N . LEU A 1 85 ? -1.131 -16.281 -3.980 1.00 98.69 85 LEU A N 1
ATOM 678 C CA . LEU A 1 85 ? -0.552 -14.935 -4.025 1.00 98.69 85 LEU A CA 1
ATOM 679 C C . LEU A 1 85 ? 0.770 -14.939 -4.797 1.00 98.69 85 LEU A C 1
ATOM 681 O O . LEU A 1 85 ? 1.001 -14.074 -5.631 1.00 98.69 85 LEU A O 1
ATOM 685 N N . LYS A 1 86 ? 1.647 -15.913 -4.534 1.00 98.75 86 LYS A N 1
ATOM 686 C CA . LYS A 1 86 ? 2.925 -16.054 -5.244 1.00 98.75 86 LYS A CA 1
ATOM 687 C C . LYS A 1 86 ? 2.709 -16.137 -6.755 1.00 98.75 86 LYS A C 1
ATOM 689 O O . LYS A 1 86 ? 3.430 -15.474 -7.494 1.00 98.75 86 LYS A O 1
ATOM 694 N N . GLU A 1 87 ? 1.763 -16.964 -7.194 1.00 98.75 87 GLU A N 1
ATOM 695 C CA . GLU A 1 87 ? 1.430 -17.146 -8.611 1.00 98.75 87 GLU A CA 1
ATOM 696 C C . GLU A 1 87 ? 0.923 -15.834 -9.213 1.00 98.75 87 GLU A C 1
ATOM 698 O O . GLU A 1 87 ? 1.534 -15.325 -10.149 1.00 98.75 87 GLU A O 1
ATOM 703 N N . TRP A 1 88 ? -0.066 -15.194 -8.582 1.00 98.75 88 TRP A N 1
ATOM 704 C CA . TRP A 1 88 ? -0.632 -13.928 -9.059 1.00 98.75 88 TRP A CA 1
ATOM 705 C C . TRP A 1 88 ? 0.390 -12.791 -9.126 1.00 98.75 88 TRP A C 1
ATOM 707 O O . TRP A 1 88 ? 0.311 -11.943 -10.013 1.00 98.75 88 TRP A O 1
ATOM 717 N N . LEU A 1 89 ? 1.347 -12.742 -8.196 1.00 98.81 89 LEU A N 1
ATOM 718 C CA . LEU A 1 89 ? 2.399 -11.730 -8.219 1.00 98.81 89 LEU A CA 1
ATOM 719 C C . LEU A 1 89 ? 3.387 -11.964 -9.369 1.00 98.81 89 LEU A C 1
ATOM 721 O O . LEU A 1 89 ? 3.690 -11.015 -10.087 1.00 98.81 89 LEU A O 1
ATOM 725 N N . ASN A 1 90 ? 3.867 -13.195 -9.578 1.00 98.81 90 ASN A N 1
ATOM 726 C CA . ASN A 1 90 ? 4.801 -13.455 -10.681 1.00 98.81 90 ASN A CA 1
ATOM 727 C C . ASN A 1 90 ? 4.104 -13.265 -12.038 1.00 98.81 90 ASN A C 1
ATOM 729 O O . ASN A 1 90 ? 4.600 -12.518 -12.878 1.00 98.81 90 ASN A O 1
ATOM 733 N N . ASP A 1 91 ? 2.920 -13.853 -12.217 1.00 98.81 91 ASP A N 1
ATOM 734 C CA . ASP A 1 91 ? 2.180 -13.762 -13.477 1.00 98.81 91 ASP A CA 1
ATOM 735 C C . ASP A 1 91 ? 1.731 -12.314 -13.738 1.00 98.81 91 ASP A C 1
ATOM 737 O O . ASP A 1 91 ? 1.789 -11.813 -14.860 1.00 98.81 91 ASP A O 1
ATOM 741 N N . GLY A 1 92 ? 1.322 -11.590 -12.692 1.00 98.75 92 GLY A N 1
ATOM 742 C CA . GLY A 1 92 ? 0.961 -10.180 -12.796 1.00 98.75 92 GLY A CA 1
ATOM 743 C C . GLY A 1 92 ? 2.153 -9.281 -13.137 1.00 98.75 92 GLY A C 1
ATOM 744 O O . GLY A 1 92 ? 1.999 -8.306 -13.877 1.00 98.75 92 GLY A O 1
ATOM 745 N N . TYR A 1 93 ? 3.348 -9.603 -12.632 1.00 98.81 93 TYR A N 1
ATOM 746 C CA . TYR A 1 93 ? 4.576 -8.902 -12.997 1.00 98.81 93 TYR A CA 1
ATOM 747 C C . TYR A 1 93 ? 4.863 -9.065 -14.492 1.00 98.81 93 TYR A C 1
ATOM 749 O O . TYR A 1 93 ? 5.111 -8.063 -15.170 1.00 98.81 93 TYR A O 1
ATOM 757 N N . ASP A 1 94 ? 4.751 -10.292 -15.008 1.00 98.75 94 ASP A N 1
ATOM 758 C CA . ASP A 1 94 ? 4.943 -10.607 -16.427 1.00 98.75 94 ASP A CA 1
ATOM 759 C C . ASP A 1 94 ? 3.919 -9.873 -17.307 1.00 98.75 94 ASP A C 1
ATOM 761 O O . ASP A 1 94 ? 4.302 -9.228 -18.283 1.00 98.75 94 ASP A O 1
ATOM 765 N N . VAL A 1 95 ? 2.643 -9.825 -16.898 1.00 98.69 95 VAL A N 1
ATOM 766 C CA . VAL A 1 95 ? 1.604 -9.026 -17.578 1.00 98.69 95 VAL A CA 1
ATOM 767 C C . VAL A 1 95 ? 2.005 -7.551 -17.690 1.00 98.69 95 VAL A C 1
ATOM 769 O O . VAL A 1 95 ? 1.796 -6.927 -18.732 1.00 98.69 95 VAL A O 1
ATOM 772 N N . ILE A 1 96 ? 2.575 -6.962 -16.634 1.00 98.69 96 ILE A N 1
ATOM 773 C CA . ILE A 1 96 ? 3.032 -5.566 -16.668 1.00 98.69 96 ILE A CA 1
ATOM 774 C C . ILE A 1 96 ? 4.229 -5.400 -17.611 1.00 98.69 96 ILE A C 1
ATOM 776 O O . ILE A 1 96 ? 4.270 -4.402 -18.333 1.00 98.69 96 ILE A O 1
ATOM 780 N N . GLN A 1 97 ? 5.178 -6.345 -17.631 1.00 98.69 97 GLN A N 1
ATOM 781 C CA . GLN A 1 97 ? 6.323 -6.280 -18.550 1.00 98.69 97 GLN A CA 1
ATOM 782 C C . GLN A 1 97 ? 5.862 -6.348 -20.008 1.00 98.69 97 GLN A C 1
ATOM 784 O O . GLN A 1 97 ? 6.292 -5.532 -20.822 1.00 98.69 97 GLN A O 1
ATOM 789 N N . ASP A 1 98 ? 4.937 -7.256 -20.323 1.00 98.56 98 ASP A N 1
ATOM 790 C CA . ASP A 1 98 ? 4.384 -7.413 -21.669 1.00 98.56 98 ASP A CA 1
ATOM 791 C C . ASP A 1 98 ? 3.705 -6.125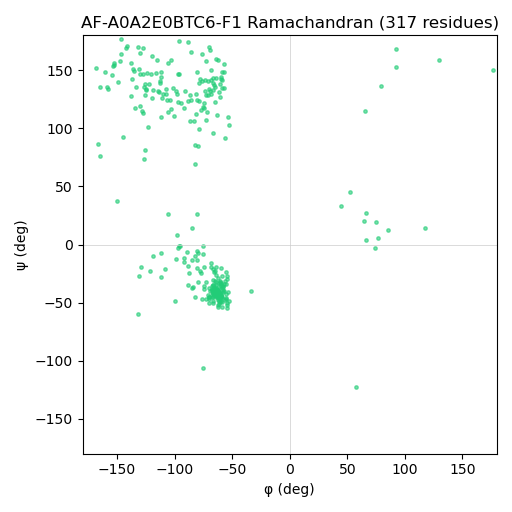 -22.150 1.00 98.56 98 ASP A C 1
ATOM 793 O O . ASP A 1 98 ? 3.921 -5.671 -23.279 1.00 98.56 98 ASP A O 1
ATOM 797 N N . TRP A 1 99 ? 2.905 -5.484 -21.289 1.00 98.44 99 TRP A N 1
ATOM 798 C CA . TRP A 1 99 ? 2.303 -4.198 -21.635 1.00 98.44 99 TRP A CA 1
ATOM 799 C C . TRP A 1 99 ? 3.336 -3.081 -21.744 1.00 98.44 99 TRP A C 1
ATOM 801 O O . TRP A 1 99 ? 3.188 -2.225 -22.622 1.00 98.44 99 TRP A O 1
ATOM 811 N N . ASP A 1 100 ? 4.381 -3.085 -20.912 1.00 98.50 100 ASP A N 1
ATOM 812 C CA . ASP A 1 100 ? 5.436 -2.085 -21.025 1.00 98.50 100 ASP A CA 1
ATOM 813 C C . ASP A 1 1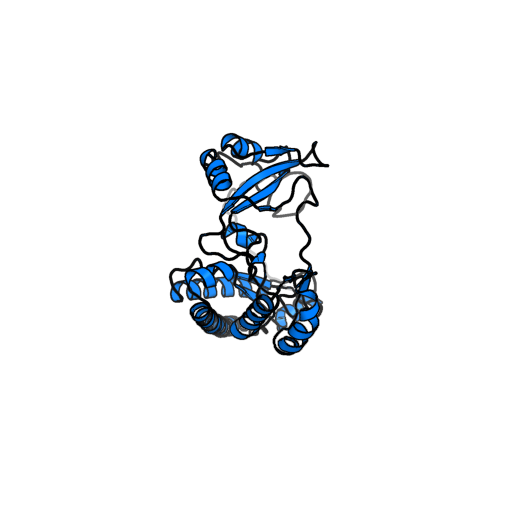00 ? 6.216 -2.175 -22.324 1.00 98.50 100 ASP A C 1
ATOM 815 O O . ASP A 1 100 ? 6.497 -1.142 -22.938 1.00 98.50 100 ASP A O 1
ATOM 819 N N . ASP A 1 101 ? 6.463 -3.391 -22.787 1.00 98.38 101 ASP A N 1
ATOM 820 C CA . ASP A 1 101 ? 7.077 -3.663 -24.073 1.00 98.38 101 ASP A CA 1
ATOM 821 C C . ASP A 1 101 ? 6.209 -3.142 -25.223 1.00 98.38 101 ASP A C 1
ATOM 823 O O . ASP A 1 101 ? 6.658 -2.310 -26.014 1.00 98.38 101 ASP A O 1
ATOM 827 N N . VAL A 1 102 ? 4.936 -3.546 -25.266 1.00 98.12 102 VAL A N 1
ATOM 828 C CA . VAL A 1 102 ? 4.005 -3.167 -26.341 1.00 98.12 102 VAL A CA 1
ATOM 829 C C . VAL A 1 102 ? 3.812 -1.651 -26.427 1.00 98.12 102 VAL A C 1
ATOM 831 O O . VAL A 1 102 ? 3.894 -1.071 -27.513 1.00 98.12 102 VAL A O 1
ATOM 834 N N . TYR A 1 103 ? 3.532 -0.990 -25.300 1.00 97.94 103 TYR A N 1
ATOM 835 C CA . TYR A 1 103 ? 3.190 0.433 -25.308 1.00 97.94 103 TYR A CA 1
ATOM 836 C C . TYR A 1 103 ? 4.418 1.338 -25.420 1.00 97.94 103 TYR A C 1
ATOM 838 O O . TYR A 1 103 ? 4.320 2.399 -26.041 1.00 97.94 103 TYR A O 1
ATOM 846 N N . SER A 1 104 ? 5.572 0.943 -24.875 1.00 97.88 104 SER A N 1
ATOM 847 C CA . SER A 1 104 ? 6.804 1.722 -25.051 1.00 97.88 104 SER A CA 1
ATOM 848 C C . SER A 1 104 ? 7.262 1.715 -26.507 1.00 97.88 104 SER A C 1
ATOM 850 O O . SER A 1 104 ? 7.592 2.779 -27.037 1.00 97.88 104 SER A O 1
ATOM 852 N N . ASP A 1 105 ? 7.192 0.559 -27.177 1.00 97.88 105 ASP A N 1
ATOM 853 C CA . ASP A 1 105 ? 7.516 0.441 -28.600 1.00 97.88 105 ASP A CA 1
ATOM 854 C C . ASP A 1 105 ? 6.517 1.220 -29.463 1.00 97.88 105 ASP A C 1
ATOM 856 O O . ASP A 1 105 ? 6.917 1.972 -30.355 1.00 97.88 105 ASP A O 1
ATOM 860 N N . TRP A 1 106 ? 5.217 1.120 -29.162 1.00 97.25 106 TRP A N 1
ATOM 861 C CA . TRP A 1 106 ? 4.183 1.853 -29.897 1.00 97.25 106 TRP A CA 1
ATOM 862 C C . TRP A 1 106 ? 4.321 3.376 -29.769 1.00 97.25 106 TRP A C 1
ATOM 864 O O . TRP A 1 106 ? 4.180 4.095 -30.760 1.00 97.25 106 TRP A O 1
ATOM 874 N N . PHE A 1 107 ? 4.635 3.881 -28.573 1.00 95.56 107 PHE A N 1
ATOM 875 C CA . PHE A 1 107 ? 4.870 5.310 -28.346 1.00 95.56 107 PHE A CA 1
ATOM 876 C C . PHE A 1 107 ? 6.272 5.781 -28.750 1.00 95.56 107 PHE A C 1
ATOM 878 O O . PHE A 1 107 ? 6.537 6.984 -28.688 1.00 95.56 107 PHE A O 1
ATOM 885 N N . ALA A 1 108 ? 7.164 4.870 -29.149 1.00 96.94 108 ALA A N 1
ATOM 886 C CA . ALA A 1 108 ? 8.575 5.146 -29.406 1.00 96.94 108 ALA A CA 1
ATOM 887 C C . ALA A 1 108 ? 9.268 5.869 -28.229 1.00 96.94 108 ALA A C 1
ATOM 889 O O . ALA A 1 108 ? 10.001 6.847 -28.406 1.00 96.94 108 ALA A O 1
ATOM 890 N N . ILE A 1 109 ? 9.024 5.392 -27.005 1.00 96.81 109 ILE A N 1
ATOM 891 C CA . ILE A 1 109 ? 9.633 5.895 -25.765 1.00 96.81 109 ILE A CA 1
ATOM 892 C C . ILE A 1 109 ? 10.428 4.787 -25.065 1.00 96.81 109 ILE A C 1
ATOM 894 O O . ILE A 1 109 ? 10.208 3.610 -25.335 1.00 96.81 109 ILE A O 1
ATOM 898 N N . PRO A 1 110 ? 11.332 5.124 -24.127 1.00 97.81 110 PRO A N 1
ATOM 899 C CA . PRO A 1 110 ? 11.998 4.107 -23.327 1.00 97.81 110 PRO A CA 1
ATOM 900 C C . PRO A 1 110 ? 11.010 3.256 -22.521 1.00 97.81 110 PRO A C 1
ATOM 902 O O . PRO A 1 110 ? 10.038 3.769 -21.947 1.00 97.81 110 PRO A O 1
ATOM 905 N N . LYS A 1 111 ? 11.329 1.964 -22.418 1.00 98.19 111 LYS A N 1
ATOM 906 C CA . LYS A 1 111 ? 10.747 1.072 -21.415 1.00 98.19 111 LYS A CA 1
ATOM 907 C C . LYS A 1 111 ? 10.994 1.625 -20.016 1.00 98.19 111 LYS A C 1
ATOM 909 O O . LYS A 1 111 ? 11.985 2.317 -19.762 1.00 98.19 111 LYS A O 1
ATOM 914 N N . SER A 1 112 ? 10.060 1.360 -19.121 1.00 98.38 112 SER A N 1
ATOM 915 C CA . SER A 1 112 ? 10.143 1.749 -17.725 1.00 98.38 112 SER A CA 1
ATOM 916 C C . SER A 1 112 ? 11.307 1.013 -17.066 1.00 98.38 112 SER A C 1
ATOM 918 O O . SER A 1 112 ? 11.359 -0.209 -17.044 1.00 98.38 112 SER A O 1
ATOM 920 N N . ILE A 1 113 ? 12.257 1.757 -16.493 1.00 98.25 113 ILE A N 1
ATOM 921 C CA . ILE A 1 113 ? 13.449 1.173 -15.851 1.00 98.25 113 ILE A CA 1
ATOM 922 C C . ILE A 1 113 ? 13.096 0.219 -14.699 1.00 98.25 113 ILE A C 1
ATOM 924 O O . ILE A 1 113 ? 13.892 -0.656 -14.361 1.00 98.25 113 ILE A O 1
ATOM 928 N N . LYS A 1 114 ? 11.936 0.452 -14.071 1.00 98.25 114 LYS A N 1
ATOM 929 C CA . LYS A 1 114 ? 11.256 -0.365 -13.062 1.00 98.25 114 LYS A CA 1
ATOM 930 C C . LYS A 1 114 ? 9.754 -0.107 -13.140 1.00 98.25 114 LYS A C 1
ATOM 932 O O . LYS A 1 114 ? 9.346 0.982 -13.565 1.00 98.25 114 LYS A O 1
ATOM 937 N N . THR A 1 115 ? 8.968 -1.086 -12.713 1.00 98.50 115 THR A N 1
ATOM 938 C CA . THR A 1 115 ? 7.540 -1.185 -13.019 1.00 98.50 115 THR A CA 1
ATOM 939 C C . THR A 1 115 ? 6.642 -1.441 -11.810 1.00 98.50 115 THR A C 1
ATOM 941 O O . THR A 1 115 ? 5.489 -1.010 -11.805 1.00 98.50 115 THR A O 1
ATOM 944 N N . THR A 1 116 ? 7.143 -2.074 -10.752 1.00 98.62 116 THR A N 1
ATOM 945 C CA . THR A 1 116 ? 6.333 -2.558 -9.625 1.00 98.62 116 THR A CA 1
ATOM 946 C C . THR A 1 116 ? 6.914 -2.122 -8.285 1.00 98.62 116 THR A C 1
ATOM 948 O O . THR A 1 116 ? 8.126 -1.994 -8.110 1.00 98.62 116 THR A O 1
ATOM 951 N N . SER A 1 117 ? 6.039 -1.869 -7.315 1.00 97.94 117 SER A N 1
ATOM 952 C CA . SER A 1 117 ? 6.372 -1.424 -5.953 1.00 97.94 117 SER A CA 1
ATOM 953 C C . SER A 1 117 ? 5.437 -2.099 -4.948 1.00 97.94 117 SER A C 1
ATOM 955 O O . SER A 1 117 ? 4.443 -2.698 -5.338 1.00 97.94 117 SER A O 1
ATOM 957 N N . VAL A 1 118 ? 5.701 -1.970 -3.648 1.00 97.81 118 VAL A N 1
ATOM 958 C CA . VAL A 1 118 ? 4.670 -2.185 -2.616 1.00 97.81 118 VAL A CA 1
ATOM 959 C C . VAL A 1 118 ? 4.642 -0.977 -1.698 1.00 97.81 118 VAL A C 1
ATOM 961 O O . VAL A 1 118 ? 5.618 -0.698 -1.001 1.00 97.81 118 VAL A O 1
ATOM 964 N N . LYS A 1 119 ? 3.520 -0.258 -1.711 1.00 95.00 119 LYS A N 1
ATOM 965 C CA . LYS A 1 119 ? 3.261 0.924 -0.894 1.00 95.00 119 LYS A CA 1
ATOM 966 C C . LYS A 1 119 ? 2.146 0.634 0.112 1.00 95.00 119 LYS A C 1
ATOM 968 O O . LYS A 1 119 ? 1.065 0.223 -0.299 1.00 95.00 119 LYS A O 1
ATOM 973 N N . PRO A 1 120 ? 2.323 0.953 1.401 1.00 87.44 120 PRO A N 1
ATOM 974 C CA . PRO A 1 120 ? 1.228 0.951 2.356 1.00 87.44 120 PRO A CA 1
ATOM 975 C C . PRO A 1 120 ? 0.403 2.232 2.227 1.00 87.44 120 PRO A C 1
ATOM 977 O O . PRO A 1 120 ? 0.630 3.224 2.921 1.00 87.44 120 PRO A O 1
ATOM 980 N N . SER A 1 121 ? -0.551 2.249 1.300 1.00 83.00 121 SER A N 1
ATOM 981 C CA . SER A 1 121 ? -1.379 3.433 1.082 1.00 83.00 121 SER A CA 1
ATOM 982 C C . SER A 1 121 ? -2.478 3.537 2.129 1.00 83.00 121 SER A C 1
ATOM 984 O O . SER A 1 121 ? -3.528 2.900 2.037 1.00 83.00 121 SER A O 1
ATOM 986 N N . GLY A 1 122 ? -2.238 4.372 3.137 1.00 79.38 122 GLY A N 1
ATOM 987 C CA . GLY A 1 122 ? -3.160 4.539 4.257 1.00 79.38 122 GLY A CA 1
ATOM 988 C C . GLY A 1 122 ? -4.529 5.109 3.881 1.00 79.38 122 GLY A C 1
ATOM 989 O O . GLY A 1 122 ? -5.478 4.834 4.597 1.00 79.38 122 GLY A O 1
ATOM 990 N N . THR A 1 123 ? -4.651 5.878 2.792 1.00 83.62 123 THR A N 1
ATOM 991 C CA . THR A 1 123 ? -5.923 6.514 2.388 1.00 83.62 123 THR A CA 1
ATOM 992 C C . THR A 1 123 ? -6.639 5.737 1.289 1.00 83.62 123 THR A C 1
ATOM 994 O O . THR A 1 123 ? -7.830 5.469 1.412 1.00 83.62 123 THR A O 1
ATOM 997 N N . VAL A 1 124 ? -5.928 5.352 0.223 1.00 87.62 124 VAL A N 1
ATOM 998 C CA . VAL A 1 124 ? -6.538 4.677 -0.939 1.00 87.62 124 VAL A CA 1
ATOM 999 C C . VAL A 1 124 ? -7.068 3.299 -0.546 1.00 87.62 124 VAL A C 1
ATOM 1001 O O . VAL A 1 124 ? -8.165 2.932 -0.954 1.00 87.62 124 VAL A O 1
ATOM 1004 N N . SER A 1 125 ? -6.357 2.577 0.325 1.00 87.56 125 SER A N 1
ATOM 1005 C CA . SER A 1 125 ? -6.823 1.269 0.799 1.00 87.56 125 SER A CA 1
ATOM 1006 C C . SER A 1 125 ? -8.140 1.365 1.571 1.00 87.56 125 SER A C 1
ATOM 1008 O O . SER A 1 125 ? -8.952 0.456 1.504 1.00 87.56 125 SER A O 1
ATOM 1010 N N . LEU A 1 126 ? -8.425 2.490 2.235 1.00 88.19 126 LEU A N 1
ATOM 1011 C CA . LEU A 1 126 ? -9.702 2.682 2.936 1.00 88.19 126 LEU A CA 1
ATOM 1012 C C . LEU A 1 126 ? -10.865 2.845 1.979 1.00 88.19 126 LEU A C 1
ATOM 1014 O O . LEU A 1 126 ? -11.950 2.351 2.260 1.00 88.19 126 LEU A O 1
ATOM 1018 N N . LEU A 1 127 ? -10.632 3.538 0.863 1.00 88.62 127 LEU A N 1
ATOM 1019 C CA . LEU A 1 127 ? -11.629 3.665 -0.190 1.00 88.62 127 LEU A CA 1
ATOM 1020 C C . LEU A 1 127 ? -11.950 2.291 -0.791 1.00 88.62 127 LEU A C 1
ATOM 1022 O O . LEU A 1 127 ? -13.109 2.005 -1.066 1.00 88.62 127 LEU A O 1
ATOM 1026 N N . ALA A 1 128 ? -10.930 1.447 -0.953 1.00 90.00 128 ALA A N 1
ATOM 1027 C CA . ALA A 1 128 ? -11.072 0.089 -1.467 1.00 90.00 128 ALA A CA 1
ATOM 1028 C C . ALA A 1 128 ? -11.560 -0.936 -0.423 1.00 90.00 128 ALA A C 1
ATOM 1030 O O . ALA A 1 128 ? -11.829 -2.076 -0.790 1.00 90.00 128 ALA A O 1
ATOM 1031 N N . GLY A 1 129 ? -11.663 -0.561 0.859 1.00 90.12 129 GLY A N 1
ATOM 1032 C CA . GLY A 1 129 ? -11.980 -1.500 1.942 1.00 90.12 129 GLY A CA 1
ATOM 1033 C C . GLY A 1 129 ? -10.888 -2.551 2.187 1.00 90.12 129 GLY A C 1
ATOM 1034 O O . GLY A 1 129 ? -11.185 -3.651 2.649 1.00 90.12 129 GLY A O 1
ATOM 1035 N N . SER A 1 130 ? -9.631 -2.231 1.873 1.00 92.94 130 SER A N 1
ATOM 1036 C CA . SER A 1 130 ? -8.511 -3.171 1.904 1.00 92.94 130 SER A CA 1
ATOM 1037 C C . SER A 1 130 ? -7.443 -2.833 2.948 1.00 92.94 130 SER A C 1
ATOM 1039 O O . SER A 1 130 ? -7.291 -1.686 3.377 1.00 92.94 130 SER A O 1
ATOM 1041 N N . THR A 1 131 ? -6.648 -3.830 3.343 1.00 93.50 131 THR A N 1
ATOM 1042 C CA . THR A 1 131 ? -5.480 -3.620 4.215 1.00 93.50 131 THR A CA 1
ATOM 1043 C C . THR A 1 131 ? -4.345 -2.900 3.468 1.00 93.50 131 THR A C 1
ATOM 1045 O O . THR A 1 131 ? -4.099 -3.210 2.301 1.00 93.50 131 THR A O 1
ATOM 1048 N N . PRO A 1 132 ? -3.610 -1.962 4.094 1.00 93.50 132 PRO A N 1
ATOM 1049 C CA . PRO A 1 132 ? -2.638 -1.127 3.387 1.00 93.50 132 PRO A CA 1
ATOM 1050 C C . PRO A 1 132 ? -1.327 -1.862 3.066 1.00 93.50 132 PRO A C 1
ATOM 1052 O O . PRO A 1 132 ? -0.530 -2.189 3.953 1.00 93.50 132 PRO A O 1
ATOM 1055 N N . GLY A 1 133 ? -1.046 -2.041 1.775 1.00 95.06 133 GLY A N 1
ATOM 1056 C CA . GLY A 1 133 ? 0.125 -2.762 1.287 1.00 95.06 133 GLY A CA 1
ATOM 1057 C C . GLY A 1 133 ? 0.147 -4.190 1.827 1.00 95.06 133 GLY A C 1
ATOM 1058 O O . GLY A 1 133 ? -0.812 -4.947 1.662 1.00 95.06 133 GLY A O 1
ATOM 1059 N N . LEU A 1 134 ? 1.239 -4.519 2.525 1.00 96.25 134 LEU A N 1
ATOM 1060 C CA . LEU A 1 134 ? 1.440 -5.802 3.199 1.00 96.25 134 LEU A CA 1
ATOM 1061 C C . LEU A 1 134 ? 1.070 -5.841 4.685 1.00 96.25 134 LEU A C 1
ATOM 1063 O O . LEU A 1 134 ? 1.254 -6.874 5.325 1.00 96.25 134 LEU A O 1
ATOM 1067 N N . HIS A 1 135 ? 0.619 -4.724 5.255 1.00 95.56 135 HIS A N 1
ATOM 1068 C CA . HIS A 1 135 ? 0.428 -4.636 6.698 1.00 95.56 135 HIS A CA 1
ATOM 1069 C C . HIS A 1 135 ? -0.865 -5.324 7.120 1.00 95.56 135 HIS A C 1
ATOM 1071 O O . HIS A 1 135 ? -1.914 -5.157 6.496 1.00 95.56 135 HIS A O 1
ATOM 1077 N N . TYR A 1 136 ? -0.776 -6.045 8.231 1.00 95.06 136 TYR A N 1
ATOM 1078 C CA . TYR A 1 136 ? -1.929 -6.589 8.929 1.00 95.06 136 TYR A CA 1
ATOM 1079 C C . TYR A 1 136 ? -2.569 -5.488 9.787 1.00 95.06 136 TYR A C 1
ATOM 1081 O O . TYR A 1 136 ? -1.865 -4.587 10.253 1.00 95.06 136 TYR A O 1
ATOM 1089 N N . PRO A 1 137 ? -3.895 -5.515 9.986 1.00 92.62 137 PRO A N 1
ATOM 1090 C CA . PRO A 1 137 ? -4.573 -4.528 10.817 1.00 92.62 137 PRO A CA 1
ATOM 1091 C C . PRO A 1 137 ? -4.188 -4.687 12.295 1.00 92.62 137 PRO A C 1
ATOM 1093 O O . PRO A 1 137 ? -3.942 -5.791 12.766 1.00 92.62 137 PRO A O 1
ATOM 1096 N N . GLU A 1 138 ? -4.201 -3.599 13.064 1.00 90.31 138 GLU A N 1
ATOM 1097 C CA . GLU A 1 138 ? -3.962 -3.651 14.520 1.00 90.31 138 GLU A CA 1
ATOM 1098 C C . GLU A 1 138 ? -5.046 -4.440 15.269 1.00 90.31 138 GLU A C 1
ATOM 1100 O O . GLU A 1 138 ? -4.788 -5.081 16.280 1.00 90.31 138 GLU A O 1
ATOM 1105 N N . SER A 1 139 ? -6.279 -4.402 14.769 1.00 91.88 139 SER A N 1
ATOM 1106 C CA . SER A 1 139 ? -7.407 -5.168 15.299 1.00 91.88 139 SER A CA 1
ATOM 1107 C C . SER A 1 139 ? -8.420 -5.425 14.189 1.00 91.88 139 SER A C 1
ATOM 1109 O O . SER A 1 139 ? -8.505 -4.652 13.233 1.00 91.88 139 SER A O 1
ATOM 1111 N N . ARG A 1 140 ? -9.190 -6.512 14.308 1.00 91.69 140 ARG A N 1
ATOM 1112 C CA . ARG A 1 140 ? -10.267 -6.827 13.359 1.00 91.69 140 ARG A CA 1
ATOM 1113 C C . ARG A 1 140 ? -11.405 -5.811 13.442 1.00 91.69 140 ARG A C 1
ATOM 1115 O O . ARG A 1 140 ? -11.824 -5.283 12.419 1.00 91.69 140 ARG A O 1
ATOM 1122 N N . PHE A 1 141 ? -11.882 -5.550 14.658 1.00 94.44 141 PHE A N 1
ATOM 1123 C CA . PHE A 1 141 ? -12.917 -4.560 14.926 1.00 94.44 141 PHE A CA 1
ATOM 1124 C C . PHE A 1 141 ? -12.295 -3.345 15.602 1.00 94.44 141 PHE A C 1
ATOM 1126 O O . PHE A 1 141 ? -11.664 -3.463 16.655 1.00 94.44 141 PHE A O 1
ATOM 1133 N N . TYR A 1 142 ? -12.497 -2.168 15.019 1.00 93.62 142 TYR A N 1
ATOM 1134 C CA . TYR A 1 142 ? -12.042 -0.919 15.618 1.00 93.62 142 TYR A CA 1
ATOM 1135 C C . TYR A 1 142 ? -12.963 0.250 15.306 1.00 93.62 142 TYR A C 1
ATOM 1137 O O . TYR A 1 142 ? -13.686 0.272 14.311 1.00 93.62 142 TYR A O 1
ATOM 1145 N N . ILE A 1 143 ? -12.886 1.266 16.156 1.00 94.38 143 ILE A N 1
ATOM 1146 C CA . ILE A 1 143 ? -13.404 2.596 15.878 1.00 94.38 143 ILE A CA 1
ATOM 1147 C C . ILE A 1 143 ? -12.307 3.382 15.177 1.00 94.38 143 ILE A C 1
ATOM 1149 O O . ILE A 1 143 ? -11.213 3.567 15.714 1.00 94.38 143 ILE A O 1
ATOM 1153 N N . ARG A 1 144 ? -12.622 3.888 13.988 1.00 93.06 144 ARG A N 1
ATOM 1154 C CA . ARG A 1 144 ? -11.807 4.868 13.284 1.00 93.06 144 ARG A CA 1
ATOM 1155 C C . ARG A 1 144 ? -12.348 6.266 13.541 1.00 93.06 144 ARG A C 1
ATOM 1157 O O . ARG A 1 144 ? -13.499 6.553 13.220 1.00 93.06 144 ARG A O 1
ATOM 1164 N N . ARG A 1 145 ? -11.513 7.153 14.074 1.00 94.06 145 ARG A N 1
ATOM 1165 C CA . ARG A 1 145 ? -11.870 8.554 14.316 1.00 94.06 145 ARG A CA 1
ATOM 1166 C C . ARG A 1 145 ? -11.437 9.440 13.157 1.00 94.06 145 ARG A C 1
ATOM 1168 O O . ARG A 1 145 ? -10.253 9.509 12.834 1.00 94.06 145 ARG A O 1
ATOM 1175 N N . ILE A 1 146 ? -12.395 10.140 12.554 1.00 93.56 146 ILE A N 1
ATOM 1176 C CA . ILE A 1 146 ? -12.150 11.131 11.499 1.00 93.56 146 ILE A CA 1
ATOM 1177 C C . ILE A 1 146 ? -12.430 12.525 12.049 1.00 93.56 146 ILE A C 1
ATOM 1179 O O . ILE A 1 146 ? -13.482 12.767 12.638 1.00 93.56 146 ILE A O 1
ATOM 1183 N N . ARG A 1 147 ? -11.480 13.442 11.853 1.00 94.50 147 ARG A N 1
ATOM 1184 C CA . ARG A 1 147 ? -11.635 14.853 12.214 1.00 94.50 147 ARG A CA 1
ATOM 1185 C C . ARG A 1 147 ? -12.308 15.600 11.067 1.00 94.50 147 ARG A C 1
ATOM 1187 O O . ARG A 1 147 ? -11.843 15.517 9.935 1.00 94.50 147 ARG A O 1
ATOM 1194 N N . LEU A 1 148 ? -13.369 16.336 11.371 1.00 94.00 148 LEU A N 1
ATOM 1195 C CA . LEU A 1 148 ? -14.111 17.177 10.434 1.00 94.00 148 LEU A CA 1
ATOM 1196 C C . LEU A 1 148 ? -14.150 18.610 10.956 1.00 94.00 148 LEU A C 1
ATOM 1198 O O . LEU A 1 148 ? -14.221 18.830 12.163 1.00 94.00 148 LEU A O 1
ATOM 1202 N N . SER A 1 149 ? -14.150 19.590 10.056 1.00 94.81 149 SER A N 1
ATOM 1203 C CA . SER A 1 149 ? -14.496 20.964 10.434 1.00 94.81 149 SER A CA 1
ATOM 1204 C C . SER A 1 149 ? -15.920 21.006 10.998 1.00 94.81 149 SER A C 1
ATOM 1206 O O . SER A 1 149 ? -16.801 20.312 10.484 1.00 94.81 149 SER A O 1
ATOM 1208 N N . ILE A 1 150 ? -16.169 21.856 12.001 1.00 93.00 150 ILE A N 1
ATOM 1209 C CA . ILE A 1 150 ? -17.531 22.117 12.511 1.00 93.00 150 ILE A CA 1
ATOM 1210 C C . ILE A 1 150 ? -18.498 22.578 11.406 1.00 93.00 150 ILE A C 1
ATOM 1212 O O . ILE A 1 150 ? -19.704 22.389 11.536 1.00 93.00 150 ILE A O 1
ATOM 1216 N N . ASN A 1 151 ? -17.964 23.138 10.316 1.00 92.19 151 ASN A N 1
ATOM 1217 C CA . ASN A 1 151 ? -18.724 23.675 9.188 1.00 92.19 151 ASN A CA 1
ATOM 1218 C C . ASN A 1 151 ? -18.828 22.698 8.000 1.00 92.19 151 ASN A C 1
ATOM 1220 O O . ASN A 1 151 ? -19.255 23.111 6.929 1.00 92.19 151 ASN A O 1
ATOM 1224 N N . SER A 1 152 ? -18.387 21.441 8.135 1.00 91.88 152 SER A N 1
ATOM 1225 C CA . SER A 1 152 ? -18.379 20.501 7.005 1.00 91.88 152 SER A CA 1
ATOM 1226 C C . SER A 1 152 ? -19.789 20.089 6.561 1.00 91.88 152 SER A C 1
ATOM 1228 O O . SER A 1 152 ? -20.646 19.767 7.391 1.00 91.88 152 SER A O 1
ATOM 1230 N N . GLU A 1 153 ? -19.934 19.960 5.235 1.00 91.12 153 GLU A N 1
ATOM 1231 C CA . GLU A 1 153 ? -21.001 19.274 4.483 1.00 91.12 153 GLU A CA 1
ATOM 1232 C C . GLU A 1 153 ? -21.584 18.031 5.166 1.00 91.12 153 GLU A C 1
ATOM 1234 O O . GLU A 1 153 ? -22.774 17.707 5.122 1.00 91.12 153 GLU A O 1
ATOM 1239 N N . LEU A 1 154 ? -20.663 17.283 5.771 1.00 91.44 154 LEU A N 1
ATOM 1240 C CA . LEU A 1 154 ? -20.845 15.908 6.196 1.00 91.44 154 LEU A CA 1
ATOM 1241 C C . LEU A 1 154 ? -21.424 15.789 7.606 1.00 91.44 154 LEU A C 1
ATOM 1243 O O . LEU A 1 154 ? -21.969 14.737 7.941 1.00 91.44 154 LEU A O 1
ATOM 1247 N N . VAL A 1 155 ? -21.352 16.843 8.427 1.00 92.06 155 VAL A N 1
ATOM 1248 C CA . VAL A 1 155 ? -21.738 16.780 9.848 1.00 92.06 155 VAL A CA 1
ATOM 1249 C C . VAL A 1 155 ? -23.213 16.415 10.003 1.00 92.06 155 VAL A C 1
ATOM 1251 O O . VAL A 1 155 ? -23.548 15.471 10.720 1.00 92.06 155 VAL A O 1
ATOM 1254 N N . GLU A 1 156 ? -24.103 17.118 9.303 1.00 91.75 156 GLU A N 1
ATOM 1255 C CA . GLU A 1 156 ? -25.547 16.883 9.393 1.00 91.75 156 GLU A CA 1
ATOM 1256 C C . GLU A 1 156 ? -25.975 15.516 8.826 1.00 91.75 156 GLU A C 1
ATOM 1258 O O . GLU A 1 156 ? -26.732 14.811 9.502 1.00 91.75 156 GLU A O 1
ATOM 1263 N N . PRO A 1 157 ? -25.495 15.074 7.643 1.00 93.00 157 PRO A N 1
ATOM 1264 C CA . PRO A 1 157 ? -25.713 13.709 7.166 1.00 93.00 157 PRO A CA 1
ATOM 1265 C C . PRO A 1 157 ? -25.243 12.630 8.150 1.00 93.00 157 PRO A C 1
ATOM 1267 O O . PRO A 1 157 ? -25.996 11.695 8.424 1.00 93.00 157 PRO A O 1
ATOM 1270 N N . LEU A 1 158 ? -24.040 12.768 8.720 1.00 93.81 158 LEU A N 1
ATOM 1271 C CA . LEU A 1 158 ? -23.477 11.795 9.665 1.00 93.81 158 LEU A CA 1
ATOM 1272 C C . LEU A 1 158 ? -24.282 11.752 10.969 1.00 93.81 158 LEU A C 1
ATOM 1274 O O . LEU A 1 158 ? -24.611 10.676 11.469 1.00 93.81 158 LEU A O 1
ATOM 1278 N N . LYS A 1 159 ? -24.687 12.914 11.486 1.00 92.50 159 LYS A N 1
ATOM 1279 C CA . LYS A 1 159 ? -25.523 13.013 12.686 1.00 92.50 159 LYS A CA 1
ATOM 1280 C C . LYS A 1 159 ? -26.901 12.383 12.478 1.00 92.50 159 LYS A C 1
ATOM 1282 O O . LYS A 1 159 ? -27.367 11.636 13.335 1.00 92.50 159 LYS A O 1
ATOM 1287 N N . LYS A 1 160 ? -27.542 12.635 11.330 1.00 92.75 160 LYS A N 1
ATOM 1288 C CA . LYS A 1 160 ? -28.833 12.020 10.959 1.00 92.75 160 LYS A CA 1
ATOM 1289 C C . LYS A 1 160 ? -28.729 10.509 10.780 1.00 92.75 160 LYS A C 1
ATOM 1291 O O . LYS A 1 160 ? -29.664 9.797 11.131 1.00 92.75 160 LYS A O 1
ATOM 1296 N N . ALA A 1 161 ? -27.600 10.030 10.264 1.00 93.69 161 ALA A N 1
ATOM 1297 C CA . ALA A 1 161 ? -27.307 8.607 10.153 1.00 93.69 161 ALA A CA 1
ATOM 1298 C C . ALA A 1 161 ? -26.916 7.959 11.495 1.00 93.69 161 ALA A C 1
ATOM 1300 O O . ALA A 1 161 ? -26.710 6.753 11.533 1.00 93.69 161 ALA A O 1
ATOM 1301 N N . GLY A 1 162 ? -26.852 8.712 12.598 1.00 93.81 162 GLY A N 1
ATOM 1302 C CA . GLY A 1 162 ? -26.652 8.163 13.940 1.00 93.81 162 GLY A CA 1
ATOM 1303 C C . GLY A 1 162 ? -25.193 7.925 14.334 1.00 93.81 162 GLY A C 1
ATOM 1304 O O . GLY A 1 162 ? -24.950 7.268 15.346 1.00 93.81 162 GLY A O 1
ATOM 1305 N N . TYR A 1 163 ? -24.224 8.457 13.579 1.00 95.62 163 TYR A N 1
ATOM 1306 C CA . TYR A 1 163 ? -22.811 8.382 13.957 1.00 95.62 163 TYR A CA 1
ATOM 1307 C C . TYR A 1 163 ? -22.552 9.154 15.256 1.00 95.62 163 TYR A C 1
ATOM 1309 O O . TYR A 1 163 ? -23.133 10.217 15.494 1.00 95.62 163 TYR A O 1
ATOM 1317 N N . LYS A 1 164 ? -21.649 8.638 16.100 1.00 95.25 164 LYS A N 1
ATOM 1318 C CA . LYS A 1 164 ? -21.193 9.362 17.290 1.00 95.25 164 LYS A CA 1
ATOM 1319 C C . LYS A 1 164 ? -20.244 10.477 16.857 1.00 95.25 164 LYS A C 1
ATOM 1321 O O . LYS A 1 164 ? -19.231 10.220 16.209 1.00 95.25 164 LYS A O 1
ATOM 1326 N N . ILE A 1 165 ? -20.604 11.706 17.220 1.00 95.50 165 ILE A N 1
ATOM 1327 C CA . ILE A 1 165 ? -19.850 12.922 16.917 1.00 95.50 165 ILE A CA 1
ATOM 1328 C C . ILE A 1 165 ? -19.585 13.667 18.223 1.00 95.50 165 ILE A C 1
ATOM 1330 O O . ILE A 1 165 ? -20.517 13.925 18.986 1.00 95.50 165 ILE A O 1
ATOM 1334 N N . GLU A 1 166 ? -18.331 14.026 18.474 1.00 94.38 166 GLU A N 1
ATOM 1335 C CA . GLU A 1 166 ? -17.913 14.798 19.649 1.00 94.38 166 GLU A CA 1
ATOM 1336 C C . GLU A 1 166 ? -16.888 15.883 19.276 1.00 94.38 166 GLU A C 1
ATOM 1338 O O . GLU A 1 166 ? -16.214 15.747 18.257 1.00 94.38 166 GLU A O 1
ATOM 1343 N N . PRO A 1 167 ? -16.744 16.971 20.053 1.00 95.25 167 PRO A N 1
ATOM 1344 C CA . PRO A 1 167 ? -15.689 17.958 19.822 1.00 95.25 167 PRO A CA 1
ATOM 1345 C C . PRO A 1 167 ? -14.288 17.335 19.887 1.00 95.25 167 PRO A C 1
ATOM 1347 O O . PRO A 1 167 ? -14.020 16.471 20.726 1.00 95.25 167 PRO A O 1
ATOM 1350 N N . ALA A 1 168 ? -13.383 17.777 19.014 1.00 92.94 168 ALA A N 1
ATOM 1351 C CA . ALA A 1 168 ? -12.000 17.316 19.018 1.00 92.94 168 ALA A CA 1
ATOM 1352 C C . ALA A 1 168 ? -11.234 17.909 20.204 1.00 92.94 168 ALA A C 1
ATOM 1354 O O . ALA A 1 168 ? -11.202 19.123 20.386 1.00 92.94 168 ALA A O 1
ATOM 1355 N N . PHE A 1 169 ? -10.561 17.060 20.971 1.00 89.75 169 PHE A N 1
ATOM 1356 C CA . PHE A 1 169 ? -9.746 17.471 22.103 1.00 89.75 169 PHE A CA 1
ATOM 1357 C C . PHE A 1 169 ? -8.610 18.408 21.657 1.00 89.75 169 PHE A C 1
ATOM 1359 O O . PHE A 1 169 ? -7.835 18.069 20.759 1.00 89.75 169 PHE A O 1
ATOM 1366 N N . GLY A 1 170 ? -8.509 19.580 22.288 1.00 88.75 170 GLY A N 1
ATOM 1367 C CA . GLY A 1 170 ? -7.537 20.627 21.954 1.00 88.75 170 GLY A CA 1
ATOM 1368 C C . GLY A 1 170 ? -7.877 21.448 20.703 1.00 88.75 170 GLY A C 1
ATOM 1369 O O . GLY A 1 170 ? -7.056 22.242 20.243 1.00 88.75 170 GLY A O 1
ATOM 1370 N N . SER A 1 171 ? -9.043 21.241 20.094 1.00 91.06 171 SER A N 1
ATOM 1371 C CA . SER A 1 171 ? -9.556 22.038 18.969 1.00 91.06 171 SER A CA 1
ATOM 1372 C C . SER A 1 171 ? -11.087 22.076 18.989 1.00 91.06 171 SER A C 1
ATOM 1374 O O . SER A 1 171 ? -11.733 22.009 17.941 1.00 91.06 171 SER A O 1
ATOM 1376 N N . GLU A 1 172 ? -11.660 22.141 20.191 1.00 92.12 172 GLU A N 1
ATOM 1377 C CA . GLU A 1 172 ? -13.085 21.935 20.444 1.00 92.12 172 GLU A CA 1
ATOM 1378 C C . GLU A 1 172 ? -13.964 22.958 19.708 1.00 92.12 172 GLU A C 1
ATOM 1380 O O . GLU A 1 172 ? -15.066 22.622 19.281 1.00 92.12 172 GLU A O 1
ATOM 1385 N N . ASP A 1 173 ? -13.453 24.176 19.506 1.00 91.00 173 ASP A N 1
ATOM 1386 C CA . ASP A 1 173 ? -14.183 25.285 18.880 1.00 91.00 173 ASP A CA 1
ATOM 1387 C C . ASP A 1 173 ? -14.227 25.217 17.343 1.00 91.00 173 ASP A C 1
ATOM 1389 O O . ASP A 1 173 ? -14.986 25.953 16.717 1.00 91.00 173 ASP A O 1
ATOM 1393 N N . SER A 1 174 ? -13.407 24.372 16.708 1.00 93.00 174 SER A N 1
ATOM 1394 C CA . SER A 1 174 ? -13.253 24.352 15.242 1.00 93.00 174 SER A CA 1
ATOM 1395 C C . SER A 1 174 ? -13.404 22.974 14.611 1.00 93.00 174 SER A C 1
ATOM 1397 O O . SER A 1 174 ? -13.643 22.868 13.405 1.00 93.00 174 SER A O 1
ATOM 1399 N N . THR A 1 175 ? -13.257 21.906 15.397 1.00 94.38 175 THR A N 1
ATOM 1400 C CA . THR A 1 175 ? -13.149 20.546 14.874 1.00 94.38 175 THR A CA 1
ATOM 1401 C C . THR A 1 175 ? -14.043 19.576 15.639 1.00 94.38 175 THR A C 1
ATOM 1403 O O . THR A 1 175 ? -14.060 19.548 16.868 1.00 94.38 175 THR A O 1
ATOM 1406 N N . LEU A 1 176 ? -14.734 18.721 14.895 1.00 95.44 176 LEU A N 1
ATOM 1407 C CA . LEU A 1 176 ? -15.490 17.577 15.387 1.00 95.44 176 LEU A CA 1
ATOM 1408 C C . LEU A 1 176 ? -14.744 16.281 15.075 1.00 95.44 176 LEU A C 1
ATOM 1410 O O . LEU A 1 176 ? -13.950 16.207 14.138 1.00 95.44 176 LEU A O 1
ATOM 1414 N N . VAL A 1 177 ? -15.026 15.245 15.848 1.00 96.00 177 VAL A N 1
ATOM 1415 C CA . VAL A 1 177 ? -14.533 13.886 15.669 1.00 96.00 177 VAL A CA 1
ATOM 1416 C C . VAL A 1 177 ? -15.722 12.971 15.468 1.00 96.00 177 VAL A C 1
ATOM 1418 O O . VAL A 1 177 ? -16.631 12.947 16.293 1.00 96.00 177 VAL A O 1
ATOM 1421 N N . VAL A 1 178 ? -15.697 12.214 14.377 1.00 95.94 178 VAL A N 1
ATOM 1422 C CA . VAL A 1 178 ? -16.705 11.208 14.051 1.00 95.94 178 VAL A CA 1
ATOM 1423 C C . VAL A 1 178 ? -16.113 9.825 14.256 1.00 95.94 178 VAL A C 1
ATOM 1425 O O . VAL A 1 178 ? -15.028 9.535 13.751 1.00 95.94 178 VAL A O 1
ATOM 1428 N N . GLU A 1 179 ? -16.829 8.979 14.988 1.00 95.75 179 GLU A N 1
ATOM 1429 C CA . GLU A 1 179 ? -16.469 7.582 15.228 1.00 95.75 179 GLU A CA 1
ATOM 1430 C C . GLU A 1 179 ? -17.115 6.675 14.178 1.00 95.75 179 GLU A C 1
ATOM 1432 O O . GLU A 1 179 ? -18.339 6.595 14.083 1.00 95.75 179 GLU A O 1
ATOM 1437 N N . ILE A 1 180 ? -16.284 5.991 13.391 1.00 94.62 180 ILE A N 1
ATOM 1438 C CA . ILE A 1 180 ? -16.703 5.064 12.339 1.00 94.62 180 ILE A CA 1
ATOM 1439 C C . ILE A 1 180 ? -16.310 3.643 12.766 1.00 94.62 180 ILE A C 1
ATOM 1441 O O . ILE A 1 180 ? -15.113 3.347 12.792 1.00 94.62 180 ILE A O 1
ATOM 1445 N N . PRO A 1 181 ? -17.266 2.763 13.110 1.00 94.56 181 PRO A N 1
ATOM 1446 C CA . PRO A 1 181 ? -16.967 1.360 13.380 1.00 94.56 181 PRO A CA 1
ATOM 1447 C C . PRO A 1 181 ? -16.566 0.643 12.084 1.00 94.56 181 PRO A C 1
ATOM 1449 O O . PRO A 1 181 ? -17.251 0.754 11.067 1.00 94.56 181 PRO A O 1
ATOM 1452 N N . VAL A 1 182 ? -15.466 -0.106 12.127 1.00 92.88 182 VAL A N 1
ATOM 1453 C CA . VAL A 1 182 ? -14.908 -0.853 10.993 1.00 92.88 182 VAL A CA 1
ATOM 1454 C C . VAL A 1 182 ? -14.705 -2.313 11.398 1.00 92.88 182 VAL A C 1
ATOM 1456 O O . VAL A 1 182 ? -14.192 -2.581 12.483 1.00 92.88 182 VAL A O 1
ATOM 1459 N N . ASP A 1 183 ? -15.099 -3.235 10.516 1.00 93.06 183 ASP A N 1
ATOM 1460 C CA . ASP A 1 183 ? -14.674 -4.641 10.525 1.00 93.06 183 ASP A CA 1
ATOM 1461 C C . ASP A 1 183 ? -13.780 -4.849 9.302 1.00 93.06 183 ASP A C 1
ATOM 1463 O O . ASP A 1 183 ? -14.168 -4.498 8.187 1.00 93.06 183 ASP A O 1
ATOM 1467 N N . VAL A 1 184 ? -12.572 -5.368 9.512 1.00 90.69 184 VAL A N 1
ATOM 1468 C CA . VAL A 1 184 ? -11.617 -5.634 8.425 1.00 90.69 184 VAL A CA 1
ATOM 1469 C C . VAL A 1 184 ? -11.972 -6.911 7.660 1.00 90.69 184 VAL A C 1
ATOM 1471 O O . VAL A 1 184 ? -11.586 -7.045 6.500 1.00 90.69 184 VAL A O 1
ATOM 1474 N N . GLY A 1 185 ? -12.717 -7.827 8.286 1.00 89.75 185 GLY A N 1
ATOM 1475 C CA . GLY A 1 185 ? -13.111 -9.110 7.711 1.00 89.75 185 GLY A CA 1
ATOM 1476 C C . GLY A 1 185 ? -12.812 -10.296 8.628 1.00 89.75 185 GLY A C 1
ATOM 1477 O O . GLY A 1 185 ? -11.991 -10.236 9.547 1.00 89.75 185 GLY A O 1
ATOM 1478 N N . GLU A 1 186 ? -13.514 -11.399 8.385 1.00 90.12 186 GLU A N 1
ATOM 1479 C CA . GLU A 1 186 ? -13.376 -12.628 9.163 1.00 90.12 186 GLU A CA 1
ATOM 1480 C C . GLU A 1 186 ? -12.069 -13.370 8.857 1.00 90.12 186 GLU A C 1
ATOM 1482 O O . GLU A 1 186 ? -11.609 -13.414 7.724 1.00 90.12 186 GLU A O 1
ATOM 1487 N N . GLY A 1 187 ? -11.450 -13.954 9.888 1.00 90.44 187 GLY A N 1
ATOM 1488 C CA . GLY A 1 187 ? -10.227 -14.756 9.741 1.00 90.44 187 GLY A CA 1
ATOM 1489 C C . GLY A 1 187 ? -8.947 -13.954 9.481 1.00 90.44 187 GLY A C 1
ATOM 1490 O O . GLY A 1 187 ? -7.862 -14.536 9.429 1.00 90.44 187 GLY A O 1
ATOM 1491 N N . ILE A 1 188 ? -9.038 -12.630 9.351 1.00 93.81 188 ILE A N 1
ATOM 1492 C CA . ILE A 1 188 ? -7.874 -11.767 9.150 1.00 93.81 188 ILE A CA 1
ATOM 1493 C C . ILE A 1 188 ? -7.128 -11.637 10.475 1.00 93.81 188 ILE A C 1
ATOM 1495 O O . ILE A 1 188 ? -7.666 -11.141 11.469 1.00 93.81 188 ILE A O 1
ATOM 1499 N N . ARG A 1 189 ? -5.878 -12.106 10.483 1.00 94.25 189 ARG A N 1
ATOM 1500 C CA . ARG A 1 189 ? -4.972 -11.967 11.629 1.00 94.25 189 ARG A CA 1
ATOM 1501 C C . ARG A 1 189 ? -4.673 -10.496 11.898 1.00 94.25 189 ARG A C 1
ATOM 1503 O O . ARG A 1 189 ? -4.813 -9.639 11.028 1.00 94.25 189 ARG A O 1
ATOM 1510 N N . THR A 1 190 ? -4.227 -10.204 13.105 1.00 93.38 190 THR A N 1
ATOM 1511 C CA . THR A 1 190 ? -3.830 -8.855 13.502 1.00 93.38 190 THR A CA 1
ATOM 1512 C C . THR A 1 190 ? -2.314 -8.717 13.520 1.00 93.38 190 THR A C 1
ATOM 1514 O O . THR A 1 190 ? -1.598 -9.707 13.650 1.00 93.38 190 THR A O 1
ATOM 1517 N N . ALA A 1 191 ? -1.803 -7.488 13.439 1.00 92.44 191 ALA A N 1
ATOM 1518 C CA . ALA A 1 191 ? -0.374 -7.203 13.577 1.00 92.44 191 ALA A CA 1
ATOM 1519 C C . ALA A 1 191 ? 0.212 -7.761 14.891 1.00 92.44 191 ALA A C 1
ATOM 1521 O O . ALA A 1 191 ? 1.373 -8.162 14.931 1.00 92.44 191 ALA A O 1
ATOM 1522 N N . GLY A 1 192 ? -0.611 -7.852 15.944 1.00 90.44 192 GLY A N 1
ATOM 1523 C CA . GLY A 1 192 ? -0.258 -8.475 17.218 1.00 90.44 192 GLY A CA 1
ATOM 1524 C C . GLY A 1 192 ? 0.108 -9.958 17.111 1.00 90.44 192 GLY A C 1
ATOM 1525 O O . GLY A 1 192 ? 0.980 -10.415 17.849 1.00 90.44 192 GLY A O 1
ATOM 1526 N N . ASP A 1 193 ? -0.505 -10.676 16.167 1.00 92.38 193 ASP A N 1
ATOM 1527 C CA . ASP A 1 193 ? -0.332 -12.118 15.955 1.00 92.38 193 ASP A CA 1
ATOM 1528 C C . ASP A 1 193 ? 0.912 -12.460 15.126 1.00 92.38 193 ASP A C 1
ATOM 1530 O O . ASP A 1 193 ? 1.231 -13.641 14.962 1.00 92.38 193 ASP A O 1
ATOM 1534 N N . LEU A 1 194 ? 1.572 -11.462 14.531 1.00 95.25 194 LEU A N 1
ATOM 1535 C CA . LEU A 1 194 ? 2.727 -11.664 13.666 1.00 95.25 194 LEU A CA 1
ATOM 1536 C C . LEU A 1 194 ? 4.026 -11.444 14.441 1.00 95.25 194 LEU A C 1
ATOM 1538 O O . LEU A 1 194 ? 4.243 -10.400 15.062 1.00 95.25 194 LEU A O 1
ATOM 1542 N N . SER A 1 195 ? 4.928 -12.416 14.319 1.00 96.50 195 SER A N 1
ATOM 1543 C CA . SER A 1 195 ? 6.306 -12.261 14.788 1.00 96.50 195 SER A CA 1
ATOM 1544 C C . SER A 1 195 ? 7.100 -11.322 13.879 1.00 96.50 195 SER A C 1
ATOM 1546 O O . SER A 1 195 ? 6.790 -11.168 12.691 1.00 96.50 195 SER A O 1
ATOM 1548 N N . ILE A 1 196 ? 8.183 -10.750 14.405 1.00 97.12 196 ILE A N 1
ATOM 1549 C CA . ILE A 1 196 ? 9.153 -9.990 13.606 1.00 97.12 196 ILE A CA 1
ATOM 1550 C C . ILE A 1 196 ? 9.672 -10.803 12.403 1.00 97.12 196 ILE A C 1
ATOM 1552 O O . ILE A 1 196 ? 9.755 -10.284 11.290 1.00 97.12 196 ILE A O 1
ATOM 1556 N N . TRP A 1 197 ? 9.939 -12.101 12.587 1.00 97.94 197 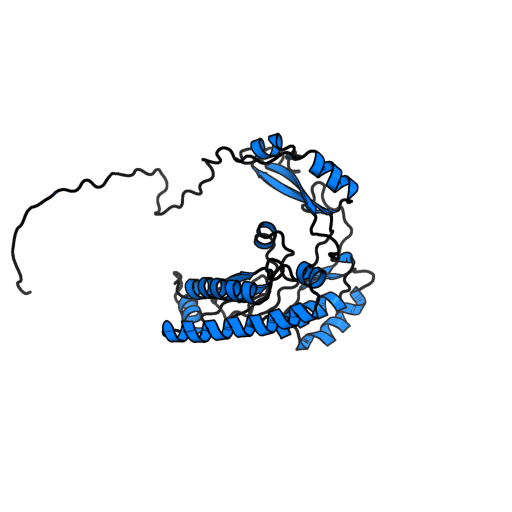TRP A N 1
ATOM 1557 C CA . TRP A 1 197 ? 10.408 -13.007 11.531 1.00 97.94 197 TRP A CA 1
ATOM 1558 C C . TRP A 1 197 ? 9.394 -13.164 10.400 1.00 97.94 197 TRP A C 1
ATOM 1560 O O . TRP A 1 197 ? 9.762 -13.166 9.224 1.00 97.94 197 TRP A O 1
ATOM 1570 N N . GLU A 1 198 ? 8.115 -13.278 10.745 1.00 97.75 198 GLU A N 1
ATOM 1571 C CA . GLU A 1 198 ? 7.038 -13.425 9.771 1.00 97.75 198 GLU A CA 1
ATOM 1572 C C . GLU A 1 198 ? 6.856 -12.152 8.937 1.00 97.75 198 GLU A C 1
ATOM 1574 O O . GLU A 1 198 ? 6.777 -12.226 7.710 1.00 97.75 198 GLU A O 1
ATOM 1579 N N . GLN A 1 199 ? 6.886 -10.978 9.575 1.00 97.94 199 GLN A N 1
ATOM 1580 C CA . GLN A 1 199 ? 6.782 -9.694 8.874 1.00 97.94 199 GLN A CA 1
ATOM 1581 C C . GLN A 1 199 ? 7.959 -9.473 7.910 1.00 97.94 199 GLN A C 1
ATOM 1583 O O . GLN A 1 199 ? 7.753 -9.099 6.753 1.00 97.94 199 GLN A O 1
ATOM 1588 N N . PHE A 1 200 ? 9.189 -9.773 8.344 1.00 98.31 200 PHE A N 1
ATOM 1589 C CA . PHE A 1 200 ? 10.371 -9.724 7.477 1.00 98.31 200 PHE A CA 1
ATOM 1590 C C . PHE A 1 200 ? 10.273 -10.708 6.306 1.00 98.31 200 PHE A C 1
ATOM 1592 O O . PHE A 1 200 ? 10.603 -10.357 5.171 1.00 98.31 200 PHE A O 1
ATOM 1599 N N . SER A 1 201 ? 9.792 -11.925 6.568 1.00 98.25 201 SER A N 1
ATOM 1600 C CA . SER A 1 201 ? 9.619 -12.954 5.540 1.00 98.25 201 SER A CA 1
ATOM 1601 C C . SER A 1 201 ? 8.607 -12.521 4.483 1.00 98.25 201 SER A C 1
ATOM 1603 O O . SER A 1 201 ? 8.871 -12.683 3.293 1.00 98.25 201 SER A O 1
ATOM 1605 N N . LEU A 1 202 ? 7.491 -11.909 4.890 1.00 98.25 202 LEU A N 1
ATOM 1606 C CA . LEU A 1 202 ? 6.487 -11.393 3.962 1.00 98.25 202 LEU A CA 1
ATOM 1607 C C . LEU A 1 202 ? 7.020 -10.215 3.135 1.00 98.25 202 LEU A C 1
ATOM 1609 O O . LE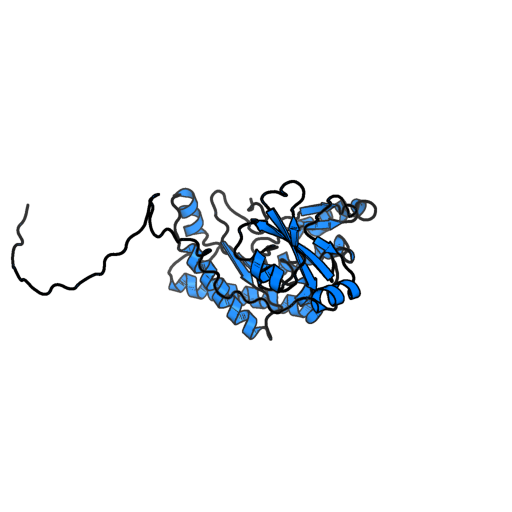U A 1 202 ? 6.816 -10.171 1.920 1.00 98.25 202 LEU A O 1
ATOM 1613 N N . ALA A 1 203 ? 7.758 -9.290 3.756 1.00 98.25 203 ALA A N 1
ATOM 1614 C CA . ALA A 1 203 ? 8.408 -8.201 3.029 1.00 98.25 203 ALA A CA 1
ATOM 1615 C C . ALA A 1 203 ? 9.399 -8.737 1.980 1.00 98.25 203 ALA A C 1
ATOM 1617 O O . ALA A 1 203 ? 9.395 -8.288 0.832 1.00 98.25 203 ALA A O 1
ATOM 1618 N N . ALA A 1 204 ? 10.208 -9.738 2.343 1.00 98.44 204 ALA A N 1
ATOM 1619 C CA . ALA A 1 204 ? 11.172 -10.367 1.443 1.00 98.44 204 ALA A CA 1
ATOM 1620 C C . ALA A 1 204 ? 10.486 -11.154 0.317 1.00 98.44 204 ALA A C 1
ATOM 1622 O O . ALA A 1 204 ? 10.930 -11.110 -0.832 1.00 98.44 204 ALA A O 1
ATOM 1623 N N . PHE A 1 205 ? 9.379 -11.828 0.628 1.00 98.62 205 PHE A N 1
ATOM 1624 C CA . PHE A 1 205 ? 8.549 -12.533 -0.340 1.00 98.62 205 PHE A CA 1
ATOM 1625 C C . PHE A 1 205 ? 8.018 -11.578 -1.417 1.00 98.62 205 PHE A C 1
ATOM 1627 O O . PHE A 1 205 ? 8.229 -11.819 -2.605 1.00 98.62 205 PHE A O 1
ATOM 1634 N N . LEU A 1 206 ? 7.435 -10.441 -1.024 1.00 98.56 206 LEU A N 1
ATOM 1635 C CA . LEU A 1 206 ? 6.960 -9.430 -1.976 1.00 98.56 206 LEU A CA 1
ATOM 1636 C C . LEU A 1 206 ? 8.106 -8.757 -2.740 1.00 98.56 206 LEU A C 1
ATOM 1638 O O . LEU A 1 206 ? 7.972 -8.445 -3.923 1.00 98.56 206 LEU A O 1
ATOM 1642 N N . GLN A 1 207 ? 9.254 -8.556 -2.088 1.00 98.38 207 GLN A N 1
ATOM 1643 C CA . GLN A 1 207 ? 10.435 -7.981 -2.729 1.00 98.38 207 GLN A CA 1
ATOM 1644 C C . GLN A 1 207 ? 10.985 -8.893 -3.831 1.00 98.38 207 GLN A C 1
ATOM 1646 O O . GLN A 1 207 ? 11.544 -8.382 -4.802 1.00 98.38 207 GLN A O 1
ATOM 1651 N N . ARG A 1 208 ? 10.827 -10.213 -3.676 1.00 98.38 208 ARG A N 1
ATOM 1652 C CA . ARG A 1 208 ? 11.249 -11.236 -4.637 1.00 98.38 208 ARG A CA 1
ATOM 1653 C C . ARG A 1 208 ? 10.242 -11.450 -5.765 1.00 98.38 208 ARG A C 1
ATOM 1655 O O . ARG A 1 208 ? 10.667 -11.582 -6.905 1.00 98.38 208 ARG A O 1
ATOM 1662 N N . HIS A 1 209 ? 8.957 -11.547 -5.433 1.00 98.62 209 HIS A N 1
ATOM 1663 C CA . HIS A 1 209 ? 7.920 -12.018 -6.360 1.00 98.62 209 HIS A CA 1
ATOM 1664 C C . HIS A 1 209 ? 7.126 -10.905 -7.039 1.00 98.62 209 HIS A C 1
ATOM 1666 O O . HIS A 1 209 ? 6.399 -11.179 -7.982 1.00 98.62 209 HIS A O 1
ATOM 1672 N N . TRP A 1 210 ? 7.249 -9.661 -6.573 1.00 98.56 210 TRP A N 1
ATOM 1673 C CA . TRP A 1 210 ? 6.515 -8.540 -7.150 1.00 98.56 210 TRP A CA 1
ATOM 1674 C C . TRP A 1 210 ? 7.402 -7.341 -7.434 1.00 98.56 210 TRP A C 1
ATOM 1676 O O . TRP A 1 210 ? 7.475 -6.894 -8.569 1.00 98.56 210 TRP A O 1
ATOM 1686 N N . ALA A 1 211 ? 8.052 -6.783 -6.410 1.00 98.19 211 ALA A N 1
ATOM 1687 C CA . ALA A 1 211 ? 8.576 -5.422 -6.478 1.00 98.19 211 ALA A CA 1
ATOM 1688 C C . ALA A 1 211 ? 9.981 -5.341 -7.095 1.00 98.19 211 ALA A C 1
ATOM 1690 O O . ALA A 1 211 ? 10.991 -5.584 -6.430 1.00 98.19 211 ALA A O 1
ATOM 1691 N N . ASP A 1 212 ? 10.087 -4.862 -8.330 1.00 98.06 212 ASP A N 1
ATOM 1692 C CA . ASP A 1 212 ? 11.377 -4.548 -8.943 1.00 98.06 212 ASP A CA 1
ATOM 1693 C C . ASP A 1 212 ? 11.953 -3.207 -8.424 1.00 98.06 212 ASP A C 1
ATOM 1695 O O . ASP A 1 212 ? 13.184 -3.042 -8.362 1.00 98.06 212 ASP A O 1
ATOM 1699 N N . ASN A 1 213 ? 11.101 -2.291 -7.943 1.00 97.50 213 ASN A N 1
ATOM 1700 C CA . ASN A 1 213 ? 11.470 -1.144 -7.117 1.00 97.50 213 ASN A CA 1
ATOM 1701 C C . ASN A 1 213 ? 11.773 -1.596 -5.683 1.00 97.50 213 ASN A C 1
ATOM 1703 O O . ASN A 1 213 ? 12.837 -2.165 -5.465 1.00 97.50 213 ASN A O 1
ATOM 1707 N N . GLN A 1 214 ? 10.901 -1.330 -4.704 1.00 96.31 214 GLN A N 1
ATOM 1708 C CA . GLN A 1 214 ? 11.090 -1.676 -3.293 1.00 96.31 214 GLN A CA 1
ATOM 1709 C C . GLN A 1 214 ? 9.757 -2.014 -2.617 1.00 96.31 214 GLN A C 1
ATOM 1711 O O . GLN A 1 214 ? 8.679 -1.684 -3.121 1.00 96.31 214 GLN A O 1
ATOM 1716 N N . VAL A 1 215 ? 9.857 -2.651 -1.451 1.00 97.88 215 VAL A N 1
ATOM 1717 C CA . VAL A 1 215 ? 8.736 -2.910 -0.547 1.00 97.88 215 VAL A CA 1
ATOM 1718 C C . VAL A 1 215 ? 8.826 -1.968 0.646 1.00 97.88 215 VAL A C 1
ATOM 1720 O O . VAL A 1 215 ? 9.747 -2.068 1.452 1.00 97.88 215 VAL A O 1
ATOM 1723 N N . SER A 1 216 ? 7.861 -1.060 0.769 1.00 97.06 216 SER A N 1
ATOM 1724 C CA . SER A 1 216 ? 7.725 -0.213 1.950 1.00 97.06 216 SER A CA 1
ATOM 1725 C C . SER A 1 216 ? 7.004 -0.983 3.053 1.00 97.06 216 SER A C 1
ATOM 1727 O O . SER A 1 216 ? 5.824 -1.322 2.935 1.00 97.06 216 SER A O 1
ATOM 1729 N N . CYS A 1 217 ? 7.738 -1.286 4.121 1.00 95.38 217 CYS A N 1
ATOM 1730 C CA . CYS A 1 217 ? 7.243 -2.042 5.261 1.00 95.38 217 CYS A CA 1
ATOM 1731 C C . CYS A 1 217 ? 7.744 -1.429 6.568 1.00 95.38 217 CYS A C 1
ATOM 1733 O O . CYS A 1 217 ? 8.952 -1.235 6.748 1.00 95.38 217 CYS A O 1
ATOM 1735 N N . THR A 1 218 ? 6.806 -1.168 7.477 1.00 95.81 218 THR A N 1
ATOM 1736 C CA . THR A 1 218 ? 7.091 -0.916 8.887 1.00 95.81 218 THR A CA 1
ATOM 1737 C C . THR A 1 218 ? 6.801 -2.190 9.660 1.00 95.81 218 THR A C 1
ATOM 1739 O O . THR A 1 218 ? 5.646 -2.580 9.811 1.00 95.81 218 THR A O 1
ATOM 1742 N N . VAL A 1 219 ? 7.856 -2.820 10.162 1.00 96.12 219 VAL A N 1
ATOM 1743 C CA . VAL A 1 219 ? 7.762 -3.996 11.020 1.00 96.12 219 VAL A CA 1
ATOM 1744 C C . VAL A 1 219 ? 7.580 -3.556 12.462 1.00 96.12 219 VAL A C 1
ATOM 1746 O O . VAL A 1 219 ? 8.404 -2.808 12.996 1.00 96.12 219 VAL A O 1
ATOM 1749 N N . THR A 1 220 ? 6.512 -4.032 13.096 1.00 94.69 220 THR A N 1
ATOM 1750 C CA . THR A 1 220 ? 6.237 -3.746 14.504 1.00 94.69 220 THR A CA 1
ATOM 1751 C C . THR A 1 220 ? 6.621 -4.924 15.388 1.00 94.69 220 THR A C 1
ATOM 1753 O O . THR A 1 220 ? 6.288 -6.074 15.100 1.00 94.69 220 THR A O 1
ATOM 1756 N N . PHE A 1 221 ? 7.298 -4.656 16.500 1.00 94.44 221 PHE A N 1
ATOM 1757 C CA . PHE A 1 221 ? 7.803 -5.704 17.392 1.00 94.44 221 PHE A CA 1
ATOM 1758 C C . PHE A 1 221 ? 7.552 -5.359 18.860 1.00 94.44 221 PHE A C 1
ATOM 1760 O O . PHE A 1 221 ? 7.491 -4.182 19.229 1.00 94.44 221 PHE A O 1
ATOM 1767 N N . ASN A 1 222 ? 7.401 -6.380 19.700 1.00 92.50 222 ASN A N 1
ATOM 1768 C CA . ASN A 1 222 ? 7.358 -6.212 21.145 1.00 92.50 222 ASN A CA 1
ATOM 1769 C C . ASN A 1 222 ? 8.784 -5.947 21.670 1.00 92.50 222 ASN A C 1
ATOM 1771 O O . ASN A 1 222 ? 9.658 -6.809 21.527 1.00 92.50 222 ASN A O 1
ATOM 1775 N N . PRO A 1 223 ? 9.043 -4.783 22.292 1.00 92.81 223 PRO A N 1
ATOM 1776 C CA . PRO A 1 223 ? 10.385 -4.429 22.732 1.00 92.81 223 PRO A CA 1
ATOM 1777 C C . PRO A 1 223 ? 10.930 -5.333 23.848 1.00 92.81 223 PRO A C 1
ATOM 1779 O O . PRO A 1 223 ? 12.147 -5.441 23.985 1.00 92.81 223 PRO A O 1
ATOM 1782 N N . GLU A 1 224 ? 10.076 -5.992 24.627 1.00 92.38 224 GLU A N 1
ATOM 1783 C CA . GLU A 1 224 ? 10.497 -6.876 25.718 1.00 92.38 224 GLU A CA 1
ATOM 1784 C C . GLU A 1 224 ? 10.828 -8.287 25.229 1.00 92.38 224 GLU A C 1
ATOM 1786 O O . GLU A 1 224 ? 11.758 -8.906 25.739 1.00 92.38 224 GLU A O 1
ATOM 1791 N N . THR A 1 225 ? 10.089 -8.799 24.240 1.00 92.75 225 THR A N 1
ATOM 1792 C CA . THR A 1 225 ? 10.208 -10.205 23.815 1.00 92.75 225 THR A CA 1
ATOM 1793 C C . THR A 1 225 ? 10.887 -10.403 22.464 1.00 92.75 225 THR A C 1
ATOM 1795 O O . THR A 1 225 ? 11.358 -11.501 22.196 1.00 92.75 225 THR A O 1
ATOM 1798 N N . GLU A 1 226 ? 10.929 -9.388 21.596 1.00 95.31 226 GLU A N 1
ATOM 1799 C CA . GLU A 1 226 ? 11.420 -9.524 20.212 1.00 95.31 226 GLU A CA 1
ATOM 1800 C C . GLU A 1 226 ? 12.641 -8.642 19.897 1.00 95.31 226 GLU A C 1
ATOM 1802 O O . GLU A 1 226 ? 13.267 -8.822 18.854 1.00 95.31 226 GLU A O 1
ATOM 1807 N N . SER A 1 227 ? 13.033 -7.711 20.777 1.00 95.50 227 SER A N 1
ATOM 1808 C CA . SER A 1 227 ? 14.186 -6.824 20.522 1.00 95.50 227 SER A CA 1
ATOM 1809 C C . SER A 1 227 ? 15.496 -7.578 20.287 1.00 95.50 227 SER A C 1
ATOM 1811 O O . SER A 1 227 ? 16.305 -7.166 19.455 1.00 95.50 227 SER A O 1
ATOM 1813 N N . GLU A 1 228 ? 15.713 -8.682 21.005 1.00 96.62 228 GLU A N 1
ATOM 1814 C CA . GLU A 1 228 ? 16.934 -9.491 20.886 1.00 96.62 228 GLU A CA 1
ATOM 1815 C C . GLU A 1 228 ? 17.030 -10.219 19.534 1.00 96.62 228 GLU A C 1
ATOM 1817 O O . GLU A 1 228 ? 18.126 -10.573 19.099 1.00 96.62 228 GLU A O 1
ATOM 1822 N N . GLU A 1 229 ? 15.908 -10.377 18.826 1.00 96.94 229 GLU A N 1
ATOM 1823 C CA . GLU A 1 229 ? 15.851 -11.010 17.506 1.00 96.94 229 GLU A CA 1
ATOM 1824 C C . GLU A 1 229 ? 16.264 -10.056 16.376 1.00 96.94 229 GLU A C 1
ATOM 1826 O O . GLU A 1 229 ? 16.662 -10.514 15.302 1.00 96.94 229 GLU A O 1
ATOM 1831 N N . ILE A 1 230 ? 16.223 -8.734 16.602 1.00 97.31 230 ILE A N 1
ATOM 1832 C CA . ILE A 1 230 ? 16.479 -7.707 15.575 1.00 97.31 230 ILE A CA 1
ATOM 1833 C C . ILE A 1 230 ? 17.819 -7.917 14.844 1.00 97.31 230 ILE A C 1
ATOM 1835 O O . ILE A 1 230 ? 17.824 -7.917 13.608 1.00 97.31 230 ILE A O 1
ATOM 1839 N N . PRO A 1 231 ? 18.961 -8.134 15.530 1.00 97.81 231 PRO A N 1
ATOM 1840 C CA . PRO A 1 231 ? 20.227 -8.383 14.844 1.00 97.81 231 PRO A CA 1
ATOM 1841 C C . PRO A 1 231 ? 20.186 -9.629 13.949 1.00 97.81 231 PRO A C 1
ATOM 1843 O O . PRO A 1 231 ? 20.770 -9.623 12.865 1.00 97.81 231 PRO A O 1
ATOM 1846 N N . ASN A 1 232 ? 19.470 -10.677 14.367 1.00 97.81 232 ASN A N 1
ATOM 1847 C CA . ASN A 1 232 ? 19.385 -11.940 13.638 1.00 97.81 232 ASN A CA 1
ATOM 1848 C C . ASN A 1 232 ? 18.524 -11.806 12.378 1.00 97.81 232 ASN A C 1
ATOM 1850 O O . ASN A 1 232 ? 18.968 -12.212 11.300 1.00 97.81 232 ASN A O 1
ATOM 1854 N N . VAL A 1 233 ? 17.338 -11.191 12.483 1.00 97.50 233 VAL A N 1
ATOM 1855 C CA . VAL A 1 233 ? 16.477 -10.948 11.311 1.00 97.50 233 VAL A CA 1
ATOM 1856 C C . VAL A 1 233 ? 17.178 -10.046 10.301 1.00 97.50 233 VAL A C 1
ATOM 1858 O O . VAL A 1 233 ? 17.223 -10.369 9.115 1.00 97.50 233 VAL A O 1
ATOM 1861 N N . LEU A 1 234 ? 17.820 -8.964 10.754 1.00 97.69 234 LEU A N 1
ATOM 1862 C CA . LEU A 1 234 ? 18.565 -8.073 9.865 1.00 97.69 234 LEU A CA 1
ATOM 1863 C C . LEU A 1 234 ? 19.689 -8.824 9.148 1.00 97.69 234 LEU A C 1
ATOM 1865 O O . LEU A 1 234 ? 19.836 -8.688 7.934 1.00 97.69 234 LEU A O 1
ATOM 1869 N N . ASN A 1 235 ? 20.439 -9.664 9.865 1.00 97.75 235 ASN A N 1
ATOM 1870 C CA . ASN A 1 235 ? 21.518 -10.453 9.278 1.00 97.75 235 ASN A CA 1
ATOM 1871 C C . ASN A 1 235 ? 21.008 -11.452 8.222 1.00 97.75 235 ASN A C 1
ATOM 1873 O O . ASN A 1 235 ? 21.649 -11.627 7.187 1.00 97.75 235 ASN A O 1
ATOM 1877 N N . TYR A 1 236 ? 19.850 -12.081 8.436 1.00 97.62 236 TYR A N 1
ATOM 1878 C CA . TYR A 1 236 ? 19.289 -13.049 7.487 1.00 97.62 236 TYR A CA 1
ATOM 1879 C C . TYR A 1 236 ? 18.696 -12.376 6.234 1.00 97.62 236 TYR A C 1
ATOM 1881 O O . TYR A 1 236 ? 18.847 -12.860 5.108 1.00 97.62 236 TYR A O 1
ATOM 1889 N N . PHE A 1 237 ? 18.050 -11.221 6.408 1.00 97.88 237 PHE A N 1
ATOM 1890 C CA . PHE A 1 237 ? 17.325 -10.535 5.336 1.00 97.88 237 PHE A CA 1
ATOM 1891 C C . PHE A 1 237 ? 18.116 -9.424 4.627 1.00 97.88 237 PHE A C 1
ATOM 1893 O O . PHE A 1 237 ? 17.618 -8.879 3.642 1.00 97.88 237 PHE A O 1
ATOM 1900 N N . GLN A 1 238 ? 19.363 -9.142 5.031 1.00 96.12 238 GLN A N 1
ATOM 1901 C CA . GLN A 1 238 ? 20.216 -8.107 4.413 1.00 96.12 238 GLN A CA 1
ATOM 1902 C C . GLN A 1 238 ? 20.408 -8.261 2.891 1.00 96.12 238 GLN A C 1
ATOM 1904 O O . GLN A 1 238 ? 20.642 -7.277 2.198 1.00 96.12 238 GLN A O 1
ATOM 1909 N N . TYR A 1 239 ? 20.310 -9.487 2.363 1.00 95.81 239 TYR A N 1
ATOM 1910 C CA . TYR A 1 239 ? 20.457 -9.777 0.928 1.00 95.81 239 TYR A CA 1
ATOM 1911 C C . TYR A 1 239 ? 19.121 -9.888 0.183 1.00 95.81 239 TYR A C 1
ATOM 1913 O O . TYR A 1 239 ? 19.105 -10.096 -1.028 1.00 95.81 239 TYR A O 1
ATOM 1921 N N . HIS A 1 240 ? 18.007 -9.769 0.903 1.00 96.31 240 HIS A N 1
ATOM 1922 C CA . HIS A 1 240 ? 16.660 -9.968 0.377 1.00 96.31 240 HIS A CA 1
ATOM 1923 C C . HIS A 1 240 ? 15.858 -8.665 0.322 1.00 96.31 240 HIS A C 1
ATOM 1925 O O . HIS A 1 240 ? 14.978 -8.537 -0.525 1.00 96.31 240 HIS A O 1
ATOM 1931 N N . LEU A 1 241 ? 16.160 -7.699 1.194 1.00 95.62 241 LEU A N 1
ATOM 1932 C CA . LEU A 1 241 ? 15.433 -6.437 1.321 1.00 95.62 241 LEU A CA 1
ATOM 1933 C C . LEU A 1 241 ? 16.285 -5.245 0.884 1.00 95.62 241 LEU A C 1
ATOM 1935 O O . LEU A 1 241 ? 17.471 -5.165 1.193 1.00 95.62 241 LEU A O 1
ATOM 1939 N N . LYS A 1 242 ? 15.661 -4.286 0.191 1.00 95.75 242 LYS A N 1
ATOM 1940 C CA . LYS A 1 242 ? 16.305 -3.022 -0.217 1.00 95.75 242 LYS A CA 1
ATOM 1941 C C . LYS A 1 242 ? 16.195 -1.930 0.853 1.00 95.75 242 LYS A C 1
ATOM 1943 O O . LYS A 1 242 ? 17.032 -1.032 0.902 1.00 95.75 242 LYS A O 1
ATOM 1948 N N . GLY A 1 243 ? 15.189 -2.034 1.716 1.00 94.06 243 GLY A N 1
ATOM 1949 C CA . GLY A 1 243 ? 14.931 -1.134 2.829 1.00 94.06 243 GLY A CA 1
ATOM 1950 C C . GLY A 1 243 ? 13.872 -1.723 3.754 1.00 94.06 243 GLY A C 1
ATOM 1951 O O . GLY A 1 243 ? 13.042 -2.518 3.318 1.00 94.06 243 GLY A O 1
ATOM 1952 N N . ILE A 1 244 ? 13.927 -1.364 5.035 1.00 95.25 244 ILE A N 1
ATOM 1953 C CA . ILE A 1 244 ? 12.945 -1.772 6.042 1.00 95.25 244 ILE A CA 1
ATOM 1954 C C . ILE A 1 244 ? 12.907 -0.744 7.172 1.00 95.25 244 ILE A C 1
ATOM 1956 O O . ILE A 1 244 ? 13.934 -0.151 7.507 1.00 95.25 244 ILE A O 1
ATOM 1960 N N . SER A 1 245 ? 11.726 -0.524 7.743 1.00 95.88 245 SER A N 1
ATOM 1961 C CA . SER A 1 245 ? 11.520 0.319 8.919 1.00 95.88 245 SER A CA 1
ATOM 1962 C C . SER A 1 245 ? 11.092 -0.557 10.092 1.00 95.88 245 SER A C 1
ATOM 1964 O O . SER A 1 245 ? 10.304 -1.481 9.906 1.00 95.88 245 SER A O 1
ATOM 1966 N N . LEU A 1 246 ? 11.608 -0.288 11.291 1.00 96.19 246 LEU A N 1
ATOM 1967 C CA . LEU A 1 246 ? 11.223 -0.993 12.512 1.00 96.19 246 LEU A CA 1
ATOM 1968 C C . LEU A 1 246 ? 10.619 0.010 13.491 1.00 96.19 246 LEU A C 1
ATOM 1970 O O . LEU A 1 246 ? 11.200 1.070 13.729 1.00 96.19 246 LEU A O 1
ATOM 1974 N N . LEU A 1 247 ? 9.474 -0.336 14.073 1.00 94.56 247 LEU A N 1
ATOM 1975 C CA . LEU A 1 247 ? 8.775 0.490 15.052 1.00 94.56 247 LEU A CA 1
ATOM 1976 C C . LEU A 1 247 ? 8.425 -0.358 16.286 1.00 94.56 247 LEU A C 1
ATOM 1978 O O . LEU A 1 247 ? 7.690 -1.336 16.151 1.00 94.56 247 LEU A O 1
ATOM 1982 N N . PRO A 1 248 ? 8.917 -0.025 17.492 1.00 92.94 248 PRO A N 1
ATOM 1983 C CA . PRO A 1 248 ? 8.511 -0.743 18.694 1.00 92.94 248 PRO A CA 1
ATOM 1984 C C . PRO A 1 248 ? 7.023 -0.508 18.967 1.00 92.94 248 PRO A C 1
ATOM 1986 O O . PRO A 1 248 ? 6.529 0.619 18.872 1.00 92.94 248 PRO A O 1
ATOM 1989 N N . ARG A 1 249 ? 6.303 -1.571 19.330 1.00 86.94 249 ARG A N 1
ATOM 1990 C CA . ARG A 1 249 ? 4.936 -1.447 19.844 1.00 86.94 249 ARG A CA 1
ATOM 1991 C C . ARG A 1 249 ? 5.005 -0.811 21.232 1.00 86.94 249 ARG A C 1
ATOM 1993 O O . ARG A 1 249 ? 5.825 -1.206 22.058 1.00 86.94 249 ARG A O 1
ATOM 2000 N N . HIS A 1 250 ? 4.149 0.171 21.478 1.00 77.00 250 HIS A N 1
ATOM 2001 C CA . HIS A 1 250 ? 3.981 0.788 22.791 1.00 77.00 250 HIS A CA 1
ATOM 2002 C C . HIS A 1 250 ? 2.608 0.431 23.350 1.00 77.00 250 HIS A C 1
ATOM 2004 O O . HIS A 1 250 ? 1.653 0.287 22.585 1.00 77.00 250 HIS A O 1
ATOM 2010 N N . ASP A 1 251 ? 2.512 0.326 24.674 1.00 63.06 251 ASP A N 1
ATOM 2011 C CA . ASP A 1 251 ? 1.241 0.061 25.341 1.00 63.06 251 ASP A CA 1
ATOM 2012 C C . ASP A 1 251 ? 0.203 1.149 25.021 1.00 63.06 251 ASP A C 1
ATOM 2014 O O . ASP A 1 251 ? 0.483 2.353 25.019 1.00 63.06 251 ASP A O 1
ATOM 2018 N N . TYR A 1 252 ? -1.012 0.691 24.716 1.00 60.88 252 TYR A N 1
ATOM 2019 C CA . TYR A 1 252 ? -2.154 1.507 24.312 1.00 60.88 252 TYR A CA 1
ATOM 2020 C C . TYR A 1 252 ? -2.537 2.555 25.377 1.00 60.88 252 TYR A C 1
ATOM 2022 O O . TYR A 1 252 ? -2.439 2.308 26.577 1.00 60.88 252 TYR A O 1
ATOM 2030 N N . GLY A 1 253 ? -3.066 3.710 24.939 1.00 57.47 253 GLY A N 1
ATOM 2031 C CA . GLY A 1 253 ? -3.739 4.676 25.828 1.00 57.47 253 GLY A CA 1
ATOM 2032 C C . GLY A 1 253 ? -3.106 6.066 25.957 1.00 57.47 253 GLY A C 1
ATOM 2033 O O . GLY A 1 253 ? -3.487 6.824 26.845 1.00 57.47 253 GLY A O 1
ATOM 2034 N N . ALA A 1 254 ? -2.175 6.445 25.077 1.00 59.34 254 ALA A N 1
ATOM 2035 C CA . ALA A 1 254 ? -1.489 7.740 25.168 1.00 59.34 254 ALA A CA 1
ATOM 2036 C C . ALA A 1 254 ? -2.397 8.970 24.930 1.00 59.34 254 ALA A C 1
ATOM 2038 O O . ALA A 1 254 ? -2.051 10.072 25.360 1.00 59.34 254 ALA A O 1
ATOM 2039 N N . TYR A 1 255 ? -3.553 8.814 24.266 1.00 69.56 255 TYR A N 1
ATOM 2040 C CA . TYR A 1 255 ? -4.405 9.939 23.862 1.00 69.56 255 TYR A CA 1
ATOM 2041 C C . TYR A 1 255 ? -5.894 9.683 24.105 1.00 69.56 255 TYR A C 1
ATOM 2043 O O . TYR A 1 255 ? -6.400 8.594 23.858 1.00 69.56 255 TYR A O 1
ATOM 2051 N N . LYS A 1 256 ? -6.619 10.732 24.518 1.00 81.38 256 LYS A N 1
ATOM 2052 C CA . LYS A 1 256 ? -8.065 10.688 24.806 1.00 81.38 256 LYS A CA 1
ATOM 2053 C C . LYS A 1 256 ? -8.923 10.320 23.586 1.00 81.38 256 LYS A C 1
ATOM 2055 O O . LYS A 1 256 ? -9.959 9.691 23.742 1.00 81.38 256 LYS A O 1
ATOM 2060 N N . GLN A 1 257 ? -8.501 10.725 22.389 1.00 85.06 257 GLN A N 1
ATOM 2061 C CA . GLN A 1 257 ? -9.194 10.472 21.121 1.00 85.06 257 GLN A CA 1
ATOM 2062 C C . GLN A 1 257 ? -8.229 9.819 20.133 1.00 85.06 257 GLN A C 1
ATOM 2064 O O . GLN A 1 257 ? -7.726 10.464 19.212 1.00 85.06 257 GLN A O 1
ATOM 2069 N N . MET A 1 258 ? -7.921 8.539 20.349 1.00 88.56 258 MET A N 1
ATOM 2070 C CA . MET A 1 258 ? -7.023 7.816 19.447 1.00 88.56 258 MET A CA 1
ATOM 2071 C C . MET A 1 258 ? -7.659 7.645 18.057 1.00 88.56 258 MET A C 1
ATOM 2073 O O . MET A 1 258 ? -8.849 7.326 17.980 1.00 88.56 258 MET A O 1
ATOM 2077 N N . PRO A 1 259 ? -6.890 7.807 16.960 1.00 88.75 259 PRO A N 1
ATOM 2078 C CA . PRO A 1 259 ? -7.394 7.601 15.600 1.00 88.75 259 PRO A CA 1
ATOM 2079 C C . PRO A 1 259 ? -7.968 6.202 15.365 1.00 88.75 259 PRO A C 1
ATOM 2081 O O . PRO A 1 259 ? -8.932 6.059 14.618 1.00 88.75 259 PRO A O 1
ATOM 2084 N N . TYR A 1 260 ? -7.383 5.199 16.020 1.00 89.50 260 TYR A N 1
ATOM 2085 C CA . TYR A 1 260 ? -7.839 3.816 16.025 1.00 89.50 260 TYR A CA 1
ATOM 2086 C C . TYR A 1 260 ? -8.040 3.374 17.471 1.00 89.50 260 TYR A C 1
ATOM 2088 O O . TYR A 1 260 ? -7.171 3.594 18.315 1.00 89.50 260 TYR A O 1
ATOM 2096 N N . GLU A 1 261 ? -9.174 2.749 17.752 1.00 91.56 261 GLU A N 1
ATOM 2097 C CA . GLU A 1 261 ? -9.471 2.145 19.048 1.00 91.56 261 GLU A CA 1
ATOM 2098 C C . GLU A 1 261 ? -10.055 0.756 18.829 1.00 91.56 261 GLU A C 1
ATOM 2100 O O . GLU A 1 261 ? -11.108 0.625 18.210 1.00 91.56 261 GLU A O 1
ATOM 2105 N N . ALA A 1 262 ? -9.358 -0.271 19.314 1.00 92.06 262 ALA A N 1
ATOM 2106 C CA . ALA A 1 262 ? -9.823 -1.648 19.219 1.00 92.06 262 ALA A CA 1
ATOM 2107 C C . ALA A 1 262 ? -11.110 -1.834 20.035 1.00 92.06 262 ALA A C 1
ATOM 2109 O O . ALA A 1 262 ? -11.203 -1.379 21.176 1.00 92.06 262 ALA A O 1
ATOM 2110 N N . ILE A 1 263 ? -12.085 -2.527 19.453 1.00 94.00 263 ILE A N 1
ATOM 2111 C CA . ILE A 1 263 ? -13.351 -2.882 20.104 1.00 94.00 263 ILE A CA 1
ATOM 2112 C C . ILE A 1 263 ? -13.621 -4.375 19.933 1.00 94.00 263 ILE A C 1
ATOM 2114 O O . ILE A 1 263 ? -12.996 -5.042 19.110 1.00 94.00 263 ILE A O 1
ATOM 2118 N N . ASP A 1 264 ? -14.553 -4.915 20.713 1.00 94.50 264 ASP A N 1
ATOM 2119 C CA . ASP A 1 264 ? -15.026 -6.278 20.503 1.00 94.50 264 ASP A CA 1
ATOM 2120 C C . ASP A 1 264 ? -16.162 -6.331 19.464 1.00 94.50 264 ASP A C 1
ATOM 2122 O O . ASP A 1 264 ? -16.784 -5.327 19.102 1.00 94.50 264 ASP A O 1
ATOM 2126 N N . GLU A 1 265 ? -16.450 -7.539 18.983 1.00 94.38 265 GLU A N 1
ATOM 2127 C CA . GLU A 1 265 ? -17.516 -7.792 18.011 1.00 94.38 265 GLU A CA 1
ATOM 2128 C C . GLU A 1 265 ? -18.900 -7.366 18.534 1.00 94.38 265 GLU A C 1
ATOM 2130 O O . GLU A 1 265 ? -19.767 -6.923 17.776 1.00 94.38 265 GLU A O 1
ATOM 2135 N N . LYS A 1 266 ? -19.132 -7.484 19.847 1.00 95.75 266 LYS A N 1
ATOM 2136 C CA . LYS A 1 266 ? -20.414 -7.121 20.465 1.00 95.75 266 LYS A CA 1
ATOM 2137 C C . LYS A 1 266 ? -20.645 -5.617 20.387 1.00 95.75 266 LYS A C 1
ATOM 2139 O O . LYS A 1 266 ? -21.744 -5.186 20.037 1.00 95.75 266 LYS A O 1
ATOM 2144 N N . GLU A 1 267 ? -19.626 -4.826 20.701 1.00 94.81 267 GLU A N 1
ATOM 2145 C CA . GLU A 1 267 ? -19.674 -3.374 20.628 1.00 94.81 267 GLU A CA 1
ATOM 2146 C C . GLU A 1 267 ? -19.737 -2.902 19.173 1.00 94.81 267 GLU A C 1
ATOM 2148 O O . GLU A 1 267 ? -20.553 -2.031 18.874 1.00 94.81 267 GLU A O 1
ATOM 2153 N N . TYR A 1 268 ? -18.995 -3.532 18.254 1.00 95.94 268 TYR A N 1
ATOM 2154 C CA . TYR A 1 268 ? -19.118 -3.269 16.815 1.00 95.94 268 TYR A CA 1
ATOM 2155 C C . TYR A 1 268 ? -20.567 -3.437 16.333 1.00 95.94 268 TYR A C 1
ATOM 2157 O O . TYR A 1 268 ? -21.173 -2.495 15.814 1.00 95.94 268 TYR A O 1
ATOM 2165 N N . ASN A 1 269 ? -21.169 -4.602 16.592 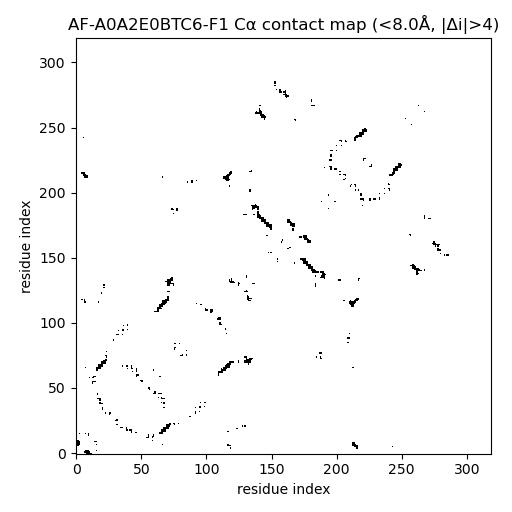1.00 95.88 269 ASN A N 1
ATOM 2166 C CA . ASN A 1 269 ? -22.543 -4.902 16.186 1.00 95.88 269 ASN A CA 1
ATOM 2167 C C . ASN A 1 269 ? -23.558 -3.943 16.826 1.00 95.88 269 ASN A C 1
ATOM 2169 O O . ASN A 1 269 ? -24.505 -3.486 16.178 1.00 95.88 269 ASN A O 1
ATOM 2173 N N . LYS A 1 270 ? -23.345 -3.576 18.093 1.00 95.50 270 LYS A N 1
ATOM 2174 C CA . LYS A 1 270 ? -24.169 -2.587 18.794 1.00 95.50 270 LYS A CA 1
ATOM 2175 C C . LYS A 1 270 ? -24.075 -1.200 18.157 1.00 95.50 270 LYS A C 1
ATOM 2177 O O . LYS A 1 270 ? -25.100 -0.521 18.087 1.00 95.50 270 LYS A O 1
ATOM 2182 N N . GLN A 1 271 ? -22.902 -0.764 17.703 1.00 94.06 271 GLN A N 1
ATOM 2183 C CA . GLN A 1 271 ? -22.746 0.524 17.023 1.00 94.06 271 GLN A CA 1
ATOM 2184 C C . GLN A 1 271 ? -23.391 0.505 15.638 1.00 94.06 271 GLN A C 1
ATOM 2186 O O . GLN A 1 271 ? -24.234 1.357 15.368 1.00 94.06 271 GLN A O 1
ATOM 2191 N N . ILE A 1 272 ? -23.091 -0.506 14.817 1.00 94.38 272 ILE A N 1
ATOM 2192 C CA . ILE A 1 272 ? -23.666 -0.663 13.472 1.00 94.38 272 ILE A CA 1
ATOM 2193 C C . ILE A 1 272 ? -25.197 -0.716 13.514 1.00 94.38 272 ILE A C 1
ATOM 2195 O O . ILE A 1 272 ? -25.846 -0.066 12.701 1.00 94.38 272 ILE A O 1
ATOM 2199 N N . SER A 1 273 ? -25.794 -1.403 14.497 1.00 94.19 273 SER A N 1
ATOM 2200 C CA . SER A 1 273 ? -27.260 -1.509 14.623 1.00 94.19 273 SER A CA 1
ATOM 2201 C C . SER A 1 273 ? -27.988 -0.168 14.797 1.00 94.19 273 SER A C 1
ATOM 2203 O O . SER A 1 273 ? -29.191 -0.081 14.550 1.00 94.19 273 SER A O 1
ATOM 2205 N N . LYS A 1 274 ? -27.275 0.877 15.232 1.00 92.25 274 LYS A N 1
ATOM 2206 C CA . LYS A 1 274 ? -27.815 2.231 15.414 1.00 92.25 274 LYS A CA 1
ATOM 2207 C C . LYS A 1 274 ? -27.649 3.104 14.175 1.00 92.25 274 LYS A C 1
ATOM 2209 O O . LYS A 1 274 ? -28.268 4.165 14.116 1.00 92.25 274 LYS A O 1
ATOM 2214 N N . LEU A 1 275 ? -26.803 2.694 13.230 1.00 93.50 275 LEU A N 1
ATOM 2215 C CA . LEU A 1 275 ? -26.482 3.493 12.059 1.00 93.50 275 LEU A CA 1
ATOM 2216 C C . LEU A 1 275 ? -27.565 3.343 10.989 1.00 93.50 275 LEU A C 1
ATOM 2218 O O . LEU A 1 275 ? -27.961 2.244 10.603 1.00 93.50 275 LEU A O 1
ATOM 2222 N N . GLY A 1 276 ? -28.047 4.483 10.506 1.00 89.56 276 GLY A N 1
ATOM 2223 C CA . GLY A 1 276 ? -28.930 4.582 9.352 1.00 89.56 276 GLY A CA 1
ATOM 2224 C C . GLY A 1 276 ? -28.151 4.692 8.041 1.00 89.56 276 GLY A C 1
ATOM 2225 O O . GLY A 1 276 ? -26.931 4.845 8.017 1.00 89.56 276 GLY A O 1
ATOM 2226 N N . LYS A 1 277 ? -28.872 4.666 6.916 1.00 87.06 277 LYS A N 1
ATOM 2227 C CA . LYS A 1 277 ? -28.268 4.930 5.604 1.00 87.06 277 LYS A CA 1
ATOM 2228 C C . LYS A 1 277 ? -27.799 6.381 5.518 1.00 87.06 277 LYS A C 1
ATOM 2230 O O . LYS A 1 277 ? -28.563 7.300 5.815 1.00 87.06 277 LYS A O 1
ATOM 2235 N N . LEU A 1 278 ? -26.574 6.582 5.039 1.00 85.06 278 LEU A N 1
ATOM 2236 C CA . LEU A 1 278 ? -26.083 7.908 4.683 1.00 85.06 278 LEU A CA 1
ATOM 2237 C C . LEU A 1 278 ? -26.793 8.397 3.420 1.00 85.06 278 LEU A C 1
ATOM 2239 O O . LEU A 1 278 ? -26.856 7.697 2.412 1.00 85.06 278 LEU A O 1
ATOM 2243 N N . SER A 1 279 ? -27.335 9.610 3.490 1.00 76.44 279 SER A N 1
ATOM 2244 C CA . SER A 1 279 ? -27.962 10.291 2.362 1.00 76.44 279 SER A CA 1
ATOM 2245 C C . SER A 1 279 ? -27.263 11.625 2.151 1.00 76.44 279 SER A C 1
ATOM 2247 O O . SER A 1 279 ? -27.547 12.602 2.846 1.00 76.44 279 SER A O 1
ATOM 2249 N N . PHE A 1 280 ? -26.373 11.676 1.166 1.00 74.00 280 PHE A N 1
ATOM 2250 C CA . PHE A 1 280 ? -25.707 12.901 0.725 1.00 74.00 280 PHE A CA 1
ATOM 2251 C C . PHE A 1 280 ? -26.640 13.645 -0.233 1.00 74.00 280 PHE A C 1
ATOM 2253 O O . PHE A 1 280 ? -26.454 13.641 -1.442 1.00 74.00 280 PHE A O 1
ATOM 2260 N N . GLY A 1 281 ? -27.736 14.181 0.315 1.00 55.66 281 GLY A N 1
ATOM 2261 C CA . GLY A 1 281 ? -28.865 14.672 -0.477 1.00 55.66 281 GLY A CA 1
ATOM 2262 C C . GLY A 1 281 ? -28.483 15.760 -1.475 1.00 55.66 281 GLY A C 1
ATOM 2263 O O . GLY A 1 281 ? -29.036 15.772 -2.564 1.00 55.66 281 GLY A O 1
ATOM 2264 N N . VAL A 1 282 ? -27.535 16.632 -1.125 1.00 53.56 282 VAL A N 1
ATOM 2265 C CA . VAL A 1 282 ? -26.965 17.672 -1.983 1.00 53.56 282 VAL A CA 1
ATOM 2266 C C . VAL A 1 282 ? -25.694 18.188 -1.277 1.00 53.56 282 VAL A C 1
ATOM 2268 O O . VAL A 1 282 ? -25.788 19.135 -0.506 1.00 53.56 282 VAL A O 1
ATOM 2271 N N . ILE A 1 283 ? -24.526 17.566 -1.470 1.00 57.41 283 ILE A N 1
ATOM 2272 C CA . ILE A 1 283 ? -23.245 18.235 -1.155 1.00 57.41 283 ILE A CA 1
ATOM 2273 C C . ILE A 1 283 ? -22.951 19.099 -2.383 1.00 57.41 283 ILE A C 1
ATOM 2275 O O . ILE A 1 283 ? -22.391 18.613 -3.361 1.00 57.41 283 ILE A O 1
ATOM 2279 N N . LYS A 1 284 ? -23.496 20.319 -2.423 1.00 52.34 284 LYS A N 1
ATOM 2280 C CA . LYS A 1 284 ? -23.333 21.247 -3.565 1.00 52.34 284 LYS A CA 1
ATOM 2281 C C . LYS A 1 284 ? -22.135 22.172 -3.387 1.00 52.34 284 LYS A C 1
ATOM 2283 O O . LYS A 1 284 ? -21.790 22.877 -4.325 1.00 52.34 284 LYS A O 1
ATOM 2288 N N . SER A 1 285 ? -21.558 22.216 -2.189 1.00 50.94 285 SER A N 1
ATOM 2289 C CA . SER A 1 285 ? -20.680 23.304 -1.767 1.00 50.94 285 SER A CA 1
ATOM 2290 C C . SER A 1 285 ? -19.216 22.897 -1.599 1.00 50.94 285 SER A C 1
ATOM 2292 O O . SER A 1 285 ? -18.380 23.766 -1.368 1.00 50.94 285 SER A O 1
ATOM 2294 N N . GLU A 1 286 ? -18.903 21.602 -1.692 1.00 49.09 286 GLU A N 1
ATOM 2295 C CA . GLU A 1 286 ? -17.534 21.066 -1.649 1.00 49.09 286 GLU A CA 1
ATOM 2296 C C . GLU A 1 286 ? -17.053 20.612 -3.041 1.00 49.09 286 GLU A C 1
ATOM 2298 O O . GLU A 1 286 ? -16.179 19.753 -3.160 1.00 49.09 286 GLU A O 1
ATOM 2303 N N . GLU A 1 287 ? -17.592 21.184 -4.125 1.00 43.66 287 GLU A N 1
ATOM 2304 C CA . GLU A 1 287 ? -16.827 21.185 -5.370 1.00 43.66 287 GLU A CA 1
ATOM 2305 C C . GLU A 1 287 ? -15.573 22.016 -5.102 1.00 43.66 287 GLU A C 1
ATOM 2307 O O . GLU A 1 287 ? -15.640 23.227 -4.885 1.00 43.66 287 GLU A O 1
ATOM 2312 N N . ALA A 1 288 ? -14.411 21.360 -5.079 1.00 38.16 288 ALA A N 1
ATOM 2313 C CA . ALA A 1 288 ? -13.170 22.076 -5.292 1.00 38.16 288 ALA A CA 1
ATOM 2314 C C . ALA A 1 288 ? -13.366 22.831 -6.606 1.00 38.16 288 ALA A C 1
ATOM 2316 O O . ALA A 1 288 ? -13.477 22.192 -7.654 1.00 38.16 288 ALA A O 1
ATOM 2317 N N . ASN A 1 289 ? -13.475 24.162 -6.545 1.00 38.81 289 ASN A N 1
ATOM 2318 C CA . ASN A 1 289 ? -13.360 24.990 -7.732 1.00 38.81 289 ASN A CA 1
ATOM 2319 C C . ASN A 1 289 ? -12.040 24.575 -8.367 1.00 38.81 289 ASN A C 1
ATOM 2321 O O . ASN A 1 289 ? -10.966 24.888 -7.856 1.00 38.81 289 ASN A O 1
ATOM 2325 N N . ILE A 1 290 ? -12.122 23.773 -9.426 1.00 40.81 290 ILE A N 1
ATOM 2326 C CA . ILE A 1 290 ? -10.968 23.463 -10.244 1.00 40.81 290 ILE A CA 1
ATOM 2327 C C . ILE A 1 290 ? -10.655 24.807 -10.878 1.00 40.81 290 ILE A C 1
ATOM 2329 O O . ILE A 1 290 ? -11.313 25.198 -11.843 1.00 40.81 290 ILE A O 1
ATOM 2333 N N . GLU A 1 291 ? -9.720 25.543 -10.276 1.00 38.03 291 GLU A N 1
ATOM 2334 C CA . GLU A 1 291 ? -9.129 26.738 -10.855 1.00 38.03 291 GLU A CA 1
ATOM 2335 C C . GLU A 1 291 ? -8.554 26.317 -12.208 1.00 38.03 291 GLU A C 1
ATOM 2337 O O . GLU A 1 291 ? -7.439 25.811 -12.321 1.00 38.03 291 GLU A O 1
ATOM 2342 N N . LYS A 1 292 ? -9.365 26.441 -13.262 1.00 44.59 292 LYS A N 1
ATOM 2343 C CA . LYS A 1 292 ? -8.911 26.209 -14.632 1.00 44.59 292 LYS A CA 1
ATOM 2344 C C . LYS A 1 292 ? -7.930 27.302 -15.061 1.00 44.59 292 LYS A C 1
ATOM 2346 O O . LYS A 1 292 ? -7.199 27.078 -16.019 1.00 44.59 292 LYS A O 1
ATOM 2351 N N . PHE A 1 293 ? -7.882 28.424 -14.334 1.00 45.59 293 PHE A N 1
ATOM 2352 C CA . PHE A 1 293 ? -6.969 29.552 -14.512 1.00 45.59 293 PHE A CA 1
ATOM 2353 C C . PHE A 1 293 ? -6.750 30.280 -13.172 1.00 45.59 293 PHE A C 1
ATOM 2355 O O . PHE A 1 293 ? -7.612 30.204 -12.297 1.00 45.59 293 PHE A O 1
ATOM 2362 N N . CYS A 1 294 ? -5.629 30.999 -13.026 1.00 44.53 294 CYS A N 1
ATOM 2363 C CA . CYS A 1 294 ? -5.438 31.940 -11.917 1.00 44.53 294 CYS A CA 1
ATOM 2364 C C . CYS A 1 294 ? -6.389 33.136 -12.074 1.00 44.53 294 CYS A C 1
ATOM 2366 O O . CYS A 1 294 ? -6.397 33.740 -13.144 1.00 44.53 294 CYS A O 1
ATOM 2368 N N . ASP A 1 295 ? -7.138 33.498 -11.029 1.00 39.84 295 ASP A N 1
ATOM 2369 C CA . ASP A 1 295 ? -6.950 34.783 -10.328 1.00 39.84 295 ASP A CA 1
ATOM 2370 C C . ASP A 1 295 ? -7.981 35.006 -9.206 1.00 39.84 295 ASP A C 1
ATOM 2372 O O . ASP A 1 295 ? -9.098 34.493 -9.213 1.00 39.84 295 ASP A O 1
ATOM 2376 N N . GLY A 1 296 ? -7.547 35.753 -8.192 1.00 49.06 296 GLY A N 1
ATOM 2377 C CA . GLY A 1 296 ? -8.070 35.724 -6.831 1.00 49.06 296 GLY A CA 1
ATOM 2378 C C . GLY A 1 296 ? -9.354 36.484 -6.509 1.00 49.06 296 GLY A C 1
ATOM 2379 O O . GLY A 1 296 ? -9.477 36.834 -5.349 1.00 49.06 296 GLY A O 1
ATOM 2380 N N . ASP A 1 297 ? -10.290 36.744 -7.427 1.00 47.25 297 ASP A N 1
ATOM 2381 C CA . ASP A 1 297 ? -11.548 37.440 -7.077 1.00 47.25 297 ASP A CA 1
ATOM 2382 C C . ASP A 1 297 ? -12.640 37.307 -8.178 1.00 47.25 297 ASP A C 1
ATOM 2384 O O . ASP A 1 297 ? -12.948 38.280 -8.851 1.00 47.25 297 ASP A O 1
ATOM 2388 N N . PHE A 1 298 ? -13.317 36.153 -8.305 1.00 37.38 298 PHE A N 1
ATOM 2389 C CA . PHE A 1 298 ? -14.555 35.918 -9.107 1.00 37.38 298 PHE A CA 1
ATOM 2390 C C . PHE A 1 298 ? -14.433 35.419 -10.568 1.00 37.38 298 PHE A C 1
ATOM 2392 O O . PHE A 1 298 ? -13.453 35.632 -11.273 1.00 37.38 298 PHE A O 1
ATOM 2399 N N . CYS A 1 299 ? -15.490 34.712 -10.999 1.00 45.31 299 CYS A N 1
ATOM 2400 C CA . CYS A 1 299 ? -15.656 33.995 -12.266 1.00 45.31 299 CYS A CA 1
ATOM 2401 C C . CYS A 1 299 ? -16.941 34.482 -12.957 1.00 45.31 299 CYS A C 1
ATOM 2403 O O . CYS A 1 299 ? -17.950 34.595 -12.268 1.00 45.31 299 CYS A O 1
ATOM 2405 N N . ASP A 1 300 ? -16.934 34.701 -14.276 1.00 37.00 300 ASP A N 1
ATOM 2406 C CA . ASP A 1 300 ? -18.169 34.779 -15.070 1.00 37.00 300 ASP A CA 1
ATOM 2407 C C . ASP A 1 300 ? -17.946 34.294 -16.512 1.00 37.00 300 ASP A C 1
ATOM 2409 O O . ASP A 1 300 ? -16.906 34.530 -17.130 1.00 37.00 300 ASP A O 1
ATOM 2413 N N . VAL A 1 301 ? -18.936 33.557 -17.017 1.00 47.44 301 VAL A N 1
ATOM 2414 C CA . VAL A 1 301 ? -18.971 32.905 -18.333 1.00 47.44 301 VAL A CA 1
ATOM 2415 C C . VAL A 1 301 ? -19.773 33.788 -19.285 1.00 47.44 301 VAL A C 1
ATOM 2417 O O . VAL A 1 301 ? -20.902 34.139 -18.952 1.00 47.44 301 VAL A O 1
ATOM 2420 N N . GLU A 1 302 ? -19.270 34.065 -20.490 1.00 35.47 302 GLU A N 1
ATOM 2421 C CA . GLU A 1 302 ? -20.124 34.561 -21.578 1.00 35.47 302 GLU A CA 1
ATOM 2422 C C . GLU A 1 302 ? -20.223 33.554 -22.731 1.00 35.47 302 GLU A C 1
ATOM 2424 O O . GLU A 1 302 ? -19.239 32.969 -23.190 1.00 35.47 302 GLU A O 1
ATOM 2429 N N . GLU A 1 303 ? -21.472 33.339 -23.151 1.00 37.88 303 GLU A N 1
ATOM 2430 C CA . GLU A 1 303 ? -21.916 32.468 -24.234 1.00 37.88 303 GLU A CA 1
ATOM 2431 C C . GLU A 1 303 ? -21.335 32.891 -25.588 1.00 37.88 303 GLU A C 1
ATOM 2433 O O . GLU A 1 303 ? -21.461 34.034 -26.029 1.00 37.88 303 GLU A O 1
ATOM 2438 N N . ILE A 1 304 ? -20.774 31.924 -26.315 1.00 36.47 304 ILE A N 1
ATOM 2439 C CA . ILE A 1 304 ? -20.366 32.110 -27.707 1.00 36.47 304 ILE A CA 1
ATOM 2440 C C . ILE A 1 304 ? -21.632 32.168 -28.573 1.00 36.47 304 ILE A C 1
ATOM 2442 O O . ILE A 1 304 ? -22.263 31.141 -28.826 1.00 36.47 304 ILE A O 1
ATOM 2446 N N . THR A 1 305 ? -21.986 33.353 -29.071 1.00 35.47 305 THR A N 1
ATOM 2447 C CA . THR A 1 305 ? -22.959 33.496 -30.164 1.00 35.47 305 THR A CA 1
ATOM 2448 C C . THR A 1 305 ? -22.240 33.480 -31.520 1.00 35.47 305 THR A C 1
ATOM 2450 O O . THR A 1 305 ? -21.242 34.179 -31.699 1.00 35.47 305 THR A O 1
ATOM 2453 N N . PRO A 1 306 ? -22.706 32.686 -32.504 1.00 43.12 306 PRO A N 1
ATOM 2454 C CA . PRO A 1 306 ? -22.063 32.605 -33.809 1.00 43.12 306 PRO A CA 1
ATOM 2455 C C . PRO A 1 306 ? -22.488 33.793 -34.679 1.00 43.12 306 PRO A C 1
ATOM 2457 O O . PRO A 1 306 ? -23.678 33.988 -34.927 1.00 43.12 306 PRO A O 1
ATOM 2460 N N . THR A 1 307 ? -21.527 34.559 -35.195 1.00 33.62 307 THR A N 1
ATOM 2461 C CA . THR A 1 307 ? -21.777 35.522 -36.276 1.00 33.62 307 THR A CA 1
ATOM 2462 C C . THR A 1 307 ? -21.245 34.972 -37.594 1.00 33.62 307 THR A C 1
ATOM 2464 O O . THR A 1 307 ? -20.101 34.541 -37.716 1.00 33.62 307 THR A O 1
ATOM 2467 N N . ALA A 1 308 ? -22.151 34.914 -38.567 1.00 35.28 308 ALA A N 1
ATOM 2468 C CA . ALA A 1 308 ? -21.892 34.533 -39.941 1.00 35.28 308 ALA A CA 1
ATOM 2469 C C . ALA A 1 308 ? -21.250 35.696 -40.712 1.00 35.28 308 ALA A C 1
ATOM 2471 O O . ALA A 1 308 ? -21.689 36.826 -40.546 1.00 35.28 308 ALA A O 1
ATOM 2472 N N . GLY A 1 309 ? -20.304 35.354 -41.593 1.00 34.03 309 GLY A N 1
ATOM 2473 C CA . GLY A 1 309 ? -19.976 36.050 -42.843 1.00 34.03 309 GLY A CA 1
ATOM 2474 C C . GLY A 1 309 ? -19.413 37.470 -42.754 1.00 34.03 309 GLY A C 1
ATOM 2475 O O . GLY A 1 309 ? -20.137 38.403 -42.450 1.00 34.03 309 GLY A O 1
ATOM 2476 N N . ASP A 1 310 ? -18.161 37.637 -43.176 1.00 33.47 310 ASP A N 1
ATOM 2477 C CA . ASP A 1 310 ? -17.880 38.440 -44.370 1.00 33.47 310 ASP A CA 1
ATOM 2478 C C . ASP A 1 310 ? -16.505 38.072 -44.946 1.00 33.47 310 ASP A C 1
ATOM 2480 O O . ASP A 1 310 ? -15.534 37.845 -44.222 1.00 33.47 310 ASP A O 1
ATOM 2484 N N . ASN A 1 311 ? -16.486 37.919 -46.270 1.00 40.53 311 ASN A N 1
ATOM 2485 C CA . ASN A 1 311 ? -15.288 37.776 -47.086 1.00 40.53 311 ASN A CA 1
ATOM 2486 C C . ASN A 1 311 ? -14.500 39.086 -47.039 1.00 40.53 311 ASN A C 1
ATOM 2488 O O . ASN A 1 311 ? -15.117 40.139 -47.131 1.00 40.53 311 ASN A O 1
ATOM 2492 N N . ASP A 1 312 ? -13.172 39.012 -47.033 1.00 35.44 312 ASP A N 1
ATOM 2493 C CA . ASP A 1 312 ? -12.381 39.824 -47.956 1.00 35.44 312 ASP A CA 1
ATOM 2494 C C . ASP A 1 312 ? -10.988 39.216 -48.161 1.00 35.44 312 ASP A C 1
ATOM 2496 O O . ASP A 1 312 ? -10.315 38.751 -47.238 1.00 35.44 312 ASP A O 1
ATOM 2500 N N . ASP A 1 313 ? -10.638 39.165 -49.440 1.00 36.75 313 ASP A N 1
ATOM 2501 C CA . ASP A 1 313 ? -9.422 38.648 -50.043 1.00 36.75 313 ASP A CA 1
ATOM 2502 C C . ASP A 1 313 ? -8.172 39.505 -49.744 1.00 36.75 313 ASP A C 1
ATOM 2504 O O . ASP A 1 313 ? -8.270 40.684 -49.416 1.00 36.75 313 ASP A O 1
ATOM 2508 N N . GLN A 1 314 ? -7.006 38.912 -50.059 1.00 32.97 314 GLN A N 1
ATOM 2509 C CA . GLN A 1 314 ? -5.691 39.539 -50.333 1.00 32.97 314 GLN A CA 1
ATOM 2510 C C . GLN A 1 314 ? -4.883 39.977 -49.087 1.00 32.97 314 GLN A C 1
ATOM 2512 O O . GLN A 1 314 ? -5.406 40.525 -48.135 1.00 32.97 314 GLN A O 1
ATOM 2517 N N . GLU A 1 315 ? -3.571 39.744 -48.973 1.00 30.48 315 GLU A N 1
ATOM 2518 C CA . GLU A 1 315 ? -2.538 39.758 -50.009 1.00 30.48 315 GLU A CA 1
ATOM 2519 C C . GLU A 1 315 ? -1.251 39.068 -49.495 1.00 30.48 315 GLU A C 1
ATOM 2521 O O . GLU A 1 315 ? -0.785 39.316 -48.382 1.00 30.48 315 GLU A O 1
ATOM 2526 N N . TYR A 1 316 ? -0.645 38.212 -50.322 1.00 42.12 316 TYR A N 1
ATOM 2527 C CA . TYR A 1 316 ? 0.755 37.803 -50.188 1.00 42.12 316 TYR A CA 1
ATOM 2528 C C . TYR A 1 316 ? 1.646 38.918 -50.747 1.00 42.12 316 TYR A C 1
ATOM 2530 O O . TYR A 1 316 ? 1.538 39.182 -51.937 1.00 42.12 316 TYR A O 1
ATOM 2538 N N . THR A 1 317 ? 2.598 39.468 -49.981 1.00 35.25 317 THR A N 1
ATOM 2539 C CA . THR A 1 317 ? 3.882 39.953 -50.537 1.00 35.25 317 THR A CA 1
ATOM 2540 C C . THR A 1 317 ? 4.985 40.097 -49.481 1.00 35.25 317 THR A C 1
ATOM 2542 O O . THR A 1 317 ? 4.732 40.377 -48.316 1.00 35.25 317 THR A O 1
ATOM 2545 N N . ASN A 1 318 ? 6.210 39.869 -49.959 1.00 34.69 318 ASN A N 1
ATOM 2546 C CA . ASN A 1 318 ? 7.509 39.804 -49.288 1.00 34.69 318 ASN A CA 1
ATOM 2547 C C . ASN A 1 318 ? 7.943 41.042 -48.481 1.00 34.69 318 ASN A C 1
ATOM 2549 O O . ASN A 1 318 ? 7.660 42.177 -48.862 1.00 34.69 318 ASN A O 1
ATOM 2553 N N . GLY A 1 319 ? 8.817 40.777 -47.503 1.00 33.94 319 GLY A N 1
ATOM 2554 C CA . GLY A 1 319 ? 9.823 41.680 -46.939 1.00 33.94 319 GLY A CA 1
ATOM 2555 C C . GLY A 1 319 ? 10.919 40.871 -46.262 1.00 33.94 319 GLY A C 1
ATOM 2556 O O . GLY A 1 319 ? 10.579 40.189 -45.273 1.00 33.94 319 GLY A O 1
#

Solvent-accessible surface area (backbone atoms only — not comparable to full-atom values): 18532 Å² total; per-residue (Å²): 97,54,50,99,73,38,22,40,70,34,60,89,61,46,76,91,42,71,34,80,42,51,64,60,83,37,94,48,66,71,58,38,48,55,50,47,52,53,46,48,52,53,38,56,56,59,48,73,61,79,68,96,46,67,69,30,38,56,44,37,63,59,33,35,49,33,20,47,18,50,24,14,44,40,53,28,37,58,77,66,29,64,68,55,50,50,50,52,30,42,55,45,45,51,55,48,50,54,51,38,53,56,51,18,62,74,69,72,46,57,52,47,76,31,53,20,17,23,48,54,41,78,62,64,23,59,78,69,70,38,38,32,6,74,43,48,45,81,46,44,30,27,35,39,49,45,80,39,54,72,82,42,83,55,55,62,38,39,51,74,14,49,45,54,72,46,64,26,89,98,38,55,93,54,26,30,31,36,52,41,79,44,74,75,53,87,82,48,66,31,43,81,79,46,51,58,66,54,52,52,49,52,48,32,48,44,32,71,41,46,15,69,41,16,39,29,47,76,44,54,35,49,65,89,84,42,54,84,47,49,68,57,52,49,66,71,40,61,90,52,49,92,56,79,42,80,43,72,60,72,85,86,76,92,54,98,80,50,56,67,41,79,50,52,71,68,58,47,52,60,53,57,74,57,46,52,79,77,60,82,85,74,79,79,80,77,66,74,77,76,72,88,61,93,70,98,80,84,86,87,88,80,84,90,76,90,81,81,86,80,90,82,83,88,80,92,80,91,132

Nearest PDB structures (foldseek):
  1l1l-assembly4_D  TM=9.245E-01  e=3.854E-26  Lactobacillus leichmannii
  1xjk-assembly1_A  TM=7.573E-01  e=1.139E-09  Thermotoga maritima
  1xjj-assembly1_A  TM=7.544E-01  e=1.211E-09  Thermotoga maritima
  6dqw-assembly1_B  TM=6.700E-01  e=7.199E-09  Flavobacterium johnsoniae UW101
  6dqx-assembly1_A-2  TM=6.706E-01  e=9.515E-08  Actinobacillus ureae ATCC 25976

Secondary structure (DSSP, 8-state):
-B-TTS-SB--TTPPP-EEEE-GGGSSSHHHHHHHHHHHHHHHHHHHT---S-HHHHHHHHHH---EEEE--HHHHHHHT-HHHHHHHHHHHHHHHHHHHHHHHHHHT-PPPS--EEB---TTHHHHTT---TTPPPS-SEEEEEEEEETT-TTHHHHHHTT-EEEEPTT-TTTEEEEEEEEE--TTPPPGGG--HHHHHHHHHHHHHHT-SS-B--EEEE-TTTTGGGHHHHHHHHTTT-S--EEEE---S-S-TT-SEEE--HHHHHHHHTT----------S------SS--SS----------------------

Sequence (319 aa):
GGNPCLEQSLESYELCCLVETFPDNHDDFEDYARTLKYAYLYAKTVTLGRTHWSDTNRVMLRNRRIGCSVSGVAQFITHRGLDELKEWLNDGYDVIQDWDDVYSDWFAIPKSIKTTSVKPSGTVSLLAGSTPGLHYPESRFYIRRIRLSINSELVEPLKKAGYKIEPAFGSEDSTLVVEIPVDVGEGIRTAGDLSIWEQFSLAAFLQRHWADNQVSCTVTFNPETESEEIPNVLNYFQYHLKGISLLPRHDYGAYKQMPYEAIDEKEYNKQISKLGKLSFGVIKSEEANIEKFCDGDFCDVEEITPTAGDNDDQEYTNG

Mean predicted aligned error: 9.04 Å

pLDDT: mean 87.85, std 18.44, range [30.48, 98.81]

Radius of gyration: 25.19 Å; Cα contacts (8 Å, |Δi|>4): 488; chains: 1; bounding box: 50×62×76 Å

Foldseek 3Di:
DADPLQFFDDDVLEDAQEFEDEVLPDPDLVRRLVVLLVSLVVSLVVLVDDDPDPVHVVRSQQASAYAYAYFQQLVCCQPPRDVVVLVSQQVSQVSSQVSQVVVCVVVVGDRHNWHHTFFQDPPVCVVVLGGGGNAAAQAQKKWAKDKDFPPDLCPVLCVVQPWDKAADPPRRPTIIITTDIDGSDPRRDHLVPDALLRQLVSLLSCLPRHGPGFYREEREHACVPRVVCVVVSCVVCVVRHPDYHYDYDDDDDPDPDDSIDYDDPVVSVVSVVSGDDRCSPDPPPPPPPPCPDDDDDDDDDDDDDDDDDDDDDDDDDDD